Protein AF-A0A829MCT9-F1 (afdb_monomer_lite)

Structure (mmCIF, N/CA/C/O backbone):
data_AF-A0A829MCT9-F1
#
_entry.id   AF-A0A829MCT9-F1
#
loop_
_atom_site.group_PDB
_atom_site.id
_atom_site.type_symbol
_atom_site.label_atom_id
_atom_site.label_alt_id
_atom_site.label_comp_id
_atom_site.label_asym_id
_atom_site.label_entity_id
_atom_site.label_seq_id
_atom_site.pdbx_PDB_ins_code
_atom_site.Cartn_x
_atom_site.Cartn_y
_atom_site.Cartn_z
_atom_site.occupancy
_atom_site.B_iso_or_equiv
_atom_site.auth_seq_id
_atom_site.auth_comp_id
_atom_site.auth_asym_id
_atom_site.auth_atom_id
_atom_site.pdbx_PDB_model_num
ATOM 1 N N . MET A 1 1 ? 13.731 -15.544 4.787 1.00 49.62 1 MET A N 1
ATOM 2 C CA . MET A 1 1 ? 13.715 -14.488 5.818 1.00 49.62 1 MET A CA 1
ATOM 3 C C . MET A 1 1 ? 12.487 -14.720 6.686 1.00 49.62 1 MET A C 1
ATOM 5 O O . MET A 1 1 ? 11.408 -14.415 6.205 1.00 49.62 1 MET A O 1
ATOM 9 N N . PRO A 1 2 ? 12.625 -15.337 7.871 1.00 76.75 2 PRO A N 1
ATOM 10 C CA . PRO A 1 2 ? 11.493 -15.601 8.767 1.00 76.75 2 PRO A CA 1
ATOM 11 C C . PRO A 1 2 ? 11.203 -14.463 9.764 1.00 76.75 2 PRO A C 1
ATOM 13 O O . PRO A 1 2 ? 10.070 -14.332 10.196 1.00 76.75 2 PRO A O 1
ATOM 16 N N . ASP A 1 3 ? 12.193 -13.623 10.080 1.00 82.25 3 ASP A N 1
ATOM 17 C CA . ASP A 1 3 ? 12.133 -12.635 11.174 1.00 82.25 3 ASP A CA 1
ATOM 18 C C . ASP A 1 3 ? 10.972 -11.632 11.019 1.00 82.25 3 ASP A C 1
ATOM 20 O O . ASP A 1 3 ? 10.025 -11.633 11.794 1.00 82.25 3 ASP A O 1
ATOM 24 N N . LYS A 1 4 ? 10.940 -10.906 9.894 1.00 83.19 4 LYS A N 1
ATOM 25 C CA . LYS A 1 4 ? 9.888 -9.914 9.600 1.00 83.19 4 LYS A CA 1
ATOM 26 C C . LYS A 1 4 ? 8.475 -10.496 9.504 1.00 83.19 4 LYS A C 1
ATOM 28 O O . LYS A 1 4 ? 7.504 -9.768 9.665 1.00 83.19 4 LYS A O 1
ATOM 33 N N . ALA A 1 5 ? 8.357 -11.778 9.156 1.00 84.88 5 ALA A N 1
ATOM 34 C CA . ALA A 1 5 ? 7.056 -12.434 9.060 1.00 84.88 5 ALA A CA 1
ATOM 35 C C . ALA A 1 5 ? 6.488 -12.720 10.456 1.00 84.88 5 ALA A C 1
ATOM 37 O O . ALA A 1 5 ? 5.289 -12.577 10.662 1.00 84.88 5 ALA A O 1
ATOM 38 N N . ILE A 1 6 ? 7.351 -13.074 11.412 1.00 88.25 6 ILE A N 1
ATOM 39 C CA . ILE A 1 6 ? 6.959 -13.269 12.810 1.00 88.25 6 ILE A CA 1
ATOM 40 C C . ILE A 1 6 ? 6.521 -11.935 13.413 1.00 88.25 6 ILE A C 1
ATOM 42 O O . ILE A 1 6 ? 5.460 -11.888 14.025 1.00 88.25 6 ILE A O 1
ATOM 46 N N . ASP A 1 7 ? 7.269 -10.856 13.166 1.00 89.56 7 ASP A N 1
ATOM 47 C CA . ASP A 1 7 ? 6.916 -9.521 13.663 1.00 89.56 7 ASP A CA 1
ATOM 48 C C . ASP A 1 7 ? 5.537 -9.059 13.142 1.00 89.56 7 ASP A C 1
ATOM 50 O O . ASP A 1 7 ? 4.732 -8.511 13.893 1.00 89.56 7 ASP A O 1
ATOM 54 N N . LEU A 1 8 ? 5.227 -9.332 11.866 1.00 87.19 8 LEU A N 1
ATOM 55 C CA . LEU A 1 8 ? 3.922 -9.030 11.260 1.00 87.19 8 LEU A CA 1
ATOM 56 C C . LEU A 1 8 ? 2.772 -9.789 11.924 1.00 87.19 8 LEU A C 1
ATOM 58 O O . LEU A 1 8 ? 1.721 -9.211 12.203 1.00 87.19 8 LEU A O 1
ATOM 62 N N . ILE A 1 9 ? 2.970 -11.087 12.157 1.00 87.75 9 ILE A N 1
ATOM 63 C CA . ILE A 1 9 ? 1.970 -11.947 12.796 1.00 87.75 9 ILE A CA 1
ATOM 64 C C . ILE A 1 9 ? 1.768 -11.527 14.255 1.00 87.75 9 ILE A C 1
ATOM 66 O O . ILE A 1 9 ? 0.628 -11.470 14.718 1.00 87.75 9 ILE A O 1
ATOM 70 N N . ASP A 1 10 ? 2.847 -11.201 14.969 1.00 89.94 10 ASP A N 1
ATOM 71 C CA . ASP A 1 10 ? 2.782 -10.754 16.360 1.00 89.94 10 ASP A CA 1
ATOM 72 C C . ASP A 1 10 ? 2.033 -9.422 16.483 1.00 89.94 10 ASP A C 1
ATOM 74 O O . ASP A 1 10 ? 1.120 -9.295 17.300 1.00 89.94 10 ASP A O 1
ATOM 78 N N . GLU A 1 11 ? 2.321 -8.451 15.613 1.00 89.50 11 GLU A N 1
ATOM 79 C CA . GLU A 1 11 ? 1.628 -7.162 15.630 1.00 89.50 11 GLU A CA 1
ATOM 80 C C . GLU A 1 11 ? 0.148 -7.289 15.244 1.00 89.50 11 GLU A C 1
ATOM 82 O O . GLU A 1 11 ? -0.719 -6.711 15.911 1.00 89.50 11 GLU A O 1
ATOM 87 N N . ALA A 1 12 ? -0.173 -8.090 14.222 1.00 89.25 12 ALA A N 1
ATOM 88 C CA . ALA A 1 12 ? -1.558 -8.382 13.855 1.00 89.25 12 ALA A CA 1
ATOM 89 C C . ALA A 1 12 ? -2.313 -9.065 15.011 1.00 89.25 12 ALA A C 1
ATOM 91 O O . ALA A 1 12 ? -3.425 -8.654 15.363 1.00 89.25 12 ALA A O 1
ATOM 92 N N . GLY A 1 13 ? -1.684 -10.045 15.665 1.00 88.44 13 GLY A N 1
ATOM 93 C CA . GLY A 1 13 ? -2.234 -10.745 16.824 1.00 88.44 13 GLY A CA 1
ATOM 94 C C . GLY A 1 13 ? -2.443 -9.829 18.034 1.00 88.44 13 GLY A C 1
ATOM 95 O O . GLY A 1 13 ? -3.520 -9.824 18.639 1.00 88.44 13 GLY A O 1
ATOM 96 N N . ALA A 1 14 ? -1.455 -8.995 18.365 1.00 88.81 14 ALA A N 1
ATOM 97 C CA . ALA A 1 14 ? -1.547 -8.012 19.441 1.00 88.81 14 ALA A CA 1
ATOM 98 C C . ALA A 1 14 ? -2.676 -7.005 19.182 1.00 88.81 14 ALA A C 1
ATOM 100 O O . ALA A 1 14 ? -3.468 -6.702 20.078 1.00 88.81 14 ALA A O 1
ATOM 101 N N . ARG A 1 15 ? -2.810 -6.531 17.940 1.00 86.06 15 ARG A N 1
ATOM 102 C CA . ARG A 1 15 ? -3.859 -5.588 17.546 1.00 86.06 15 ARG A CA 1
ATOM 103 C C . ARG A 1 15 ? -5.254 -6.201 17.630 1.00 86.06 15 ARG A C 1
ATOM 105 O O . ARG A 1 15 ? -6.165 -5.558 18.155 1.00 86.06 15 ARG A O 1
ATOM 112 N N . MET A 1 16 ? -5.419 -7.443 17.178 1.00 83.81 16 MET A N 1
ATOM 113 C CA . MET A 1 16 ? -6.673 -8.189 17.328 1.00 83.81 16 MET A CA 1
ATOM 114 C C . MET A 1 16 ? -7.038 -8.385 18.801 1.00 83.81 16 MET A C 1
ATOM 116 O O . MET A 1 16 ? -8.185 -8.163 19.197 1.00 83.81 16 MET A O 1
ATOM 120 N N . ARG A 1 17 ? -6.050 -8.700 19.643 1.00 83.19 17 ARG A N 1
ATOM 121 C CA . ARG A 1 17 ? -6.239 -8.821 21.091 1.00 83.19 17 ARG A CA 1
ATOM 122 C C . ARG A 1 17 ? -6.671 -7.503 21.737 1.00 83.19 17 ARG A C 1
ATOM 124 O O . ARG A 1 17 ? -7.568 -7.515 22.575 1.00 83.19 17 ARG A O 1
ATOM 131 N N . ILE A 1 18 ? -6.088 -6.372 21.336 1.00 84.94 18 ILE A N 1
ATOM 132 C CA . ILE A 1 18 ? -6.500 -5.044 21.820 1.00 84.94 18 ILE A CA 1
ATOM 133 C C . ILE A 1 18 ? -7.936 -4.733 21.389 1.00 84.94 18 ILE A C 1
ATOM 135 O O . ILE A 1 18 ? -8.733 -4.300 22.222 1.00 84.94 18 ILE A O 1
ATOM 139 N N . ARG A 1 19 ? -8.297 -4.991 20.122 1.00 79.62 19 ARG A N 1
ATOM 140 C CA . ARG A 1 19 ? -9.672 -4.793 19.628 1.00 79.62 19 ARG A CA 1
ATOM 141 C C . ARG A 1 19 ? -10.686 -5.608 20.442 1.00 79.62 19 ARG A C 1
ATOM 143 O O . ARG A 1 19 ? -11.713 -5.058 20.810 1.00 79.62 19 ARG A O 1
ATOM 150 N N . ARG A 1 20 ? -10.363 -6.857 20.801 1.00 75.62 20 ARG A N 1
ATOM 151 C CA . ARG A 1 20 ? -11.208 -7.716 21.655 1.00 75.62 20 ARG A CA 1
ATOM 152 C C . ARG A 1 20 ? -11.253 -7.323 23.128 1.00 75.62 20 ARG A C 1
ATOM 154 O O . ARG A 1 20 ? -12.216 -7.644 23.798 1.00 75.62 20 ARG A O 1
ATOM 161 N N . MET A 1 21 ? -10.225 -6.671 23.669 1.00 73.62 21 MET A N 1
ATOM 162 C CA . MET A 1 21 ? -10.263 -6.165 25.052 1.00 73.62 21 MET A CA 1
ATOM 163 C C . MET A 1 21 ? -10.929 -4.792 25.163 1.00 73.62 21 MET A C 1
ATOM 165 O O . MET A 1 21 ? -11.259 -4.351 26.264 1.00 73.62 21 MET A O 1
ATOM 169 N N . THR A 1 22 ? -11.097 -4.099 24.039 1.00 77.88 22 THR A N 1
ATOM 170 C CA . THR A 1 22 ? -11.733 -2.787 24.004 1.00 77.88 22 THR A CA 1
ATOM 171 C C . THR A 1 22 ? -13.245 -2.969 24.068 1.00 77.88 22 THR A C 1
ATOM 173 O O . THR A 1 22 ? -13.821 -3.686 23.255 1.00 77.88 22 THR A O 1
ATOM 176 N N . ALA A 1 23 ? -13.886 -2.321 25.043 1.00 73.81 23 ALA A N 1
ATOM 177 C CA . ALA A 1 23 ? -15.328 -2.415 25.231 1.00 73.81 23 ALA A CA 1
ATOM 178 C C . ALA A 1 23 ? -16.080 -1.989 23.949 1.00 73.81 23 ALA A C 1
ATOM 180 O O . ALA A 1 23 ? -15.747 -0.942 23.379 1.00 73.81 23 ALA A O 1
ATOM 181 N N . PRO A 1 24 ? -17.099 -2.752 23.506 1.00 77.75 24 PRO A N 1
ATOM 182 C CA . PRO A 1 24 ? -17.937 -2.376 22.376 1.00 77.75 24 PRO A CA 1
ATOM 183 C C . PRO A 1 24 ? -18.558 -0.982 22.558 1.00 77.75 24 PRO A C 1
ATOM 185 O O . PRO A 1 24 ? -18.836 -0.585 23.696 1.00 77.75 24 PRO A O 1
ATOM 188 N N . PRO A 1 25 ? -18.852 -0.258 21.461 1.00 77.69 25 PRO A N 1
ATOM 189 C CA . PRO A 1 25 ? -19.505 1.052 21.529 1.00 77.69 25 PRO A CA 1
ATOM 190 C C . PRO A 1 25 ? -20.830 1.008 22.307 1.00 77.69 25 PRO A C 1
ATOM 192 O O . PRO A 1 25 ? -21.126 1.940 23.042 1.00 77.69 25 PRO A O 1
ATOM 195 N N . ASP A 1 26 ? -21.545 -0.120 22.246 1.00 82.56 26 ASP A N 1
ATOM 196 C CA . ASP A 1 26 ? -22.767 -0.405 23.010 1.00 82.56 26 ASP A CA 1
ATOM 197 C C . ASP A 1 26 ? -22.556 -0.247 24.535 1.00 82.56 26 ASP A C 1
ATOM 199 O O . ASP A 1 26 ? -23.289 0.477 25.204 1.00 82.56 26 ASP A O 1
ATOM 203 N N . LEU A 1 27 ? -21.482 -0.822 25.102 1.00 83.88 27 LEU A N 1
ATOM 204 C CA . LEU A 1 27 ? -21.154 -0.652 26.530 1.00 83.88 27 LEU A CA 1
ATOM 205 C C . LEU A 1 27 ? -20.765 0.790 26.870 1.00 83.88 27 LEU A C 1
ATOM 207 O O . LEU A 1 27 ? -21.073 1.272 27.961 1.00 83.88 27 LEU A O 1
ATOM 211 N N . ARG A 1 28 ? -20.114 1.482 25.930 1.00 86.00 28 ARG A N 1
ATOM 212 C CA . ARG A 1 28 ? -19.725 2.885 26.087 1.00 86.00 28 ARG A CA 1
ATOM 213 C C . ARG A 1 28 ? -20.941 3.810 26.160 1.00 86.00 28 ARG A C 1
ATOM 215 O O . ARG A 1 28 ? -20.947 4.722 26.978 1.00 86.00 28 ARG A O 1
ATOM 222 N N . GLU A 1 29 ? -21.985 3.544 25.375 1.00 89.56 29 GLU A N 1
ATOM 223 C CA . GLU A 1 29 ? -23.251 4.280 25.465 1.00 89.56 29 GLU A CA 1
ATOM 224 C C . GLU A 1 29 ? -23.935 4.095 26.823 1.00 89.56 29 GLU A C 1
ATOM 226 O O . GLU A 1 29 ? -24.514 5.041 27.354 1.00 89.56 29 GLU A O 1
ATOM 231 N N . PHE A 1 30 ? -23.885 2.889 27.403 1.00 90.69 30 PHE A N 1
ATOM 232 C CA . PHE A 1 30 ? -24.403 2.671 28.756 1.00 90.69 30 PHE A CA 1
ATOM 233 C C . PHE A 1 30 ? -23.615 3.472 29.795 1.00 90.69 30 PHE A C 1
ATOM 235 O O . PHE A 1 30 ? -24.228 4.064 30.680 1.00 90.69 30 PHE A O 1
ATOM 242 N N . ASP A 1 31 ? -22.285 3.536 29.680 1.00 89.12 31 ASP A N 1
ATOM 243 C CA . ASP A 1 31 ? -21.446 4.357 30.562 1.00 89.12 31 ASP A CA 1
ATOM 244 C C . ASP A 1 31 ? -21.782 5.854 30.454 1.00 89.12 31 ASP A C 1
ATOM 246 O O . ASP A 1 31 ? -21.902 6.531 31.479 1.00 89.12 31 ASP A O 1
ATOM 250 N N . GLU A 1 32 ? -22.008 6.360 29.238 1.00 93.00 32 GLU A N 1
ATOM 251 C CA . GLU A 1 32 ? -22.445 7.741 28.991 1.00 93.00 32 GLU A CA 1
ATOM 252 C C . GLU A 1 32 ? -23.840 8.005 29.596 1.00 93.00 32 GLU A C 1
ATOM 254 O O . GLU A 1 32 ? -24.000 8.929 30.395 1.00 93.00 32 GLU A O 1
ATOM 259 N N . LYS A 1 33 ? -24.824 7.128 29.343 1.00 93.06 33 LYS A N 1
ATOM 260 C CA . LYS A 1 33 ? -26.185 7.230 29.910 1.00 93.06 33 LYS A CA 1
ATOM 261 C C . LYS A 1 33 ? -26.192 7.171 31.442 1.00 93.06 33 LYS A C 1
ATOM 263 O O . LYS A 1 33 ? -26.948 7.897 32.084 1.00 93.06 33 LYS A O 1
ATOM 268 N N . ILE A 1 34 ? -25.353 6.327 32.050 1.00 94.12 34 ILE A N 1
ATOM 269 C CA . ILE A 1 34 ? -25.200 6.249 33.512 1.00 94.12 34 ILE A CA 1
ATOM 270 C C . ILE A 1 34 ? -24.581 7.541 34.053 1.00 94.12 34 ILE A C 1
ATOM 272 O O . ILE A 1 34 ? -25.018 8.037 35.094 1.00 94.12 34 ILE A O 1
ATOM 276 N N . ALA A 1 35 ? -23.572 8.093 33.373 1.00 94.94 35 ALA A N 1
ATOM 277 C CA . ALA A 1 35 ? -22.950 9.350 33.773 1.00 94.94 35 ALA A CA 1
ATOM 278 C C . ALA A 1 35 ? -23.947 10.517 33.722 1.00 94.94 35 ALA A C 1
ATOM 280 O O . ALA A 1 35 ? -23.993 11.315 34.662 1.00 94.94 35 ALA A O 1
ATOM 281 N N . ASP A 1 36 ? -24.780 10.584 32.685 1.00 95.12 36 ASP A N 1
ATOM 282 C CA . ASP A 1 36 ? -25.804 11.620 32.550 1.00 95.12 36 ASP A CA 1
ATOM 283 C C . ASP A 1 36 ? -26.915 11.459 33.592 1.00 95.12 36 ASP A C 1
ATOM 285 O O . ASP A 1 36 ? -27.211 12.410 34.316 1.00 95.12 36 ASP A O 1
ATOM 289 N N . ALA A 1 37 ? -27.430 10.241 33.797 1.00 93.38 37 ALA A N 1
ATOM 290 C CA . ALA A 1 37 ? -28.412 9.965 34.849 1.00 93.38 37 ALA A CA 1
ATOM 291 C C . ALA A 1 37 ? -27.885 10.325 36.251 1.00 93.38 37 ALA A C 1
ATOM 293 O O . ALA A 1 37 ? -28.633 10.829 37.091 1.00 93.38 37 ALA A O 1
ATOM 294 N N . ARG A 1 38 ? -26.586 10.112 36.513 1.00 94.62 38 ARG A N 1
ATOM 295 C CA . ARG A 1 38 ? -25.936 10.533 37.766 1.00 94.62 38 ARG A CA 1
ATOM 296 C C . ARG A 1 38 ? -25.895 12.047 37.916 1.00 94.62 38 ARG A C 1
ATOM 298 O O . ARG A 1 38 ? -26.261 12.535 38.981 1.00 94.62 38 ARG A O 1
ATOM 305 N N . ARG A 1 39 ? -25.484 12.776 36.873 1.00 95.62 39 ARG A N 1
ATOM 306 C CA . ARG A 1 39 ? -25.449 14.248 36.887 1.00 95.62 39 ARG A CA 1
ATOM 307 C C . ARG A 1 39 ? -26.839 14.840 37.092 1.00 95.62 39 ARG A C 1
ATOM 309 O O . ARG A 1 39 ? -27.005 15.731 37.920 1.00 95.62 39 ARG A O 1
ATOM 316 N N . GLU A 1 40 ? -27.837 14.332 36.375 1.00 93.44 40 GLU A N 1
ATOM 317 C CA . GLU A 1 40 ? -29.218 14.801 36.506 1.00 93.44 40 GLU A CA 1
ATOM 318 C C . GLU A 1 40 ? -29.790 14.510 37.894 1.00 93.44 40 GLU A C 1
ATOM 320 O O . GLU A 1 40 ? -30.506 15.341 38.454 1.00 93.44 40 GLU A O 1
ATOM 325 N N . LYS A 1 41 ? -29.457 13.348 38.471 1.00 94.06 41 LYS A N 1
ATOM 326 C CA . LYS A 1 41 ? -29.869 12.980 39.828 1.00 94.06 41 LYS A CA 1
ATOM 327 C C . LYS A 1 41 ? -29.267 13.929 40.863 1.00 94.06 41 LYS A C 1
ATOM 329 O O . LYS A 1 41 ? -29.998 14.383 41.734 1.00 94.06 41 LYS A O 1
ATOM 334 N N . GLU A 1 42 ? -27.972 14.233 40.761 1.00 94.12 42 GLU A N 1
ATOM 335 C CA . GLU A 1 42 ? -27.289 15.197 41.639 1.00 94.12 42 GLU A CA 1
ATOM 336 C C . GLU A 1 42 ? -27.965 16.575 41.551 1.00 94.12 42 GLU A C 1
ATOM 338 O O . GLU A 1 42 ? -28.389 17.129 42.561 1.00 94.12 42 GLU A O 1
ATOM 343 N N . SER A 1 43 ? -28.206 17.063 40.328 1.00 94.62 43 SER A N 1
ATOM 344 C CA . SER A 1 43 ? -28.879 18.346 40.099 1.00 94.62 43 SER A CA 1
ATOM 345 C C . SER A 1 43 ? -30.315 18.381 40.640 1.00 94.62 43 SER A C 1
ATOM 347 O O . SER A 1 43 ? -30.757 19.426 41.116 1.00 94.62 43 SER A O 1
ATOM 349 N N . ALA A 1 44 ? -31.052 17.267 40.582 1.00 93.50 44 ALA A N 1
ATOM 350 C CA . ALA A 1 44 ? -32.395 17.167 41.153 1.00 93.50 44 ALA A CA 1
ATOM 351 C C . ALA A 1 44 ? -32.377 17.165 42.692 1.00 93.50 44 ALA A C 1
ATOM 353 O O . ALA A 1 44 ? -33.265 17.750 43.311 1.00 93.50 44 ALA A O 1
ATOM 354 N N . ILE A 1 45 ? -31.358 16.553 43.310 1.00 92.62 45 ILE A N 1
ATOM 355 C CA . ILE A 1 45 ? -31.152 16.586 44.766 1.00 92.62 45 ILE A CA 1
ATOM 356 C C . ILE A 1 45 ? -30.843 18.015 45.224 1.00 92.62 45 ILE A C 1
ATOM 358 O O . ILE A 1 45 ? -31.460 18.486 46.180 1.00 92.62 45 ILE A O 1
ATOM 362 N N . ASP A 1 46 ? -29.958 18.717 44.513 1.00 94.38 46 ASP A N 1
ATOM 363 C CA . ASP A 1 46 ? -29.608 20.113 44.807 1.00 94.38 46 ASP A CA 1
ATOM 364 C C . ASP A 1 46 ? -30.819 21.050 44.675 1.00 94.38 46 ASP A C 1
ATOM 366 O O . ASP A 1 46 ? -30.996 21.969 45.474 1.00 94.38 46 ASP A O 1
ATOM 370 N N . ALA A 1 47 ? -31.696 20.783 43.702 1.00 94.19 47 ALA A N 1
ATOM 371 C CA . ALA A 1 47 ? -32.956 21.501 43.508 1.00 94.19 47 ALA A CA 1
ATOM 372 C C . ALA A 1 47 ? -34.080 21.078 44.481 1.00 94.19 47 ALA A C 1
ATOM 374 O O . ALA A 1 47 ? -35.188 21.603 44.385 1.00 94.19 47 ALA A O 1
ATOM 375 N N . GLN A 1 48 ? -33.816 20.140 45.400 1.00 94.00 48 GLN A N 1
ATOM 376 C CA . GLN A 1 48 ? -34.787 19.548 46.334 1.00 94.00 48 GLN A CA 1
ATOM 377 C C . GLN A 1 48 ? -35.999 18.867 45.665 1.00 94.00 48 GLN A C 1
ATOM 379 O O . GLN A 1 48 ? -37.026 18.635 46.306 1.00 94.00 48 GLN A O 1
ATOM 384 N N . ASP A 1 49 ? -35.880 18.487 44.392 1.00 92.25 49 ASP A N 1
ATOM 385 C CA . ASP A 1 49 ? -36.885 17.703 43.673 1.00 92.25 49 ASP A CA 1
ATOM 386 C C . ASP A 1 49 ? -36.654 16.205 43.931 1.00 92.25 49 ASP A C 1
ATOM 388 O O . ASP A 1 49 ? -36.035 15.470 43.151 1.00 92.25 49 ASP A O 1
ATOM 392 N N . PHE A 1 50 ? -37.134 15.750 45.089 1.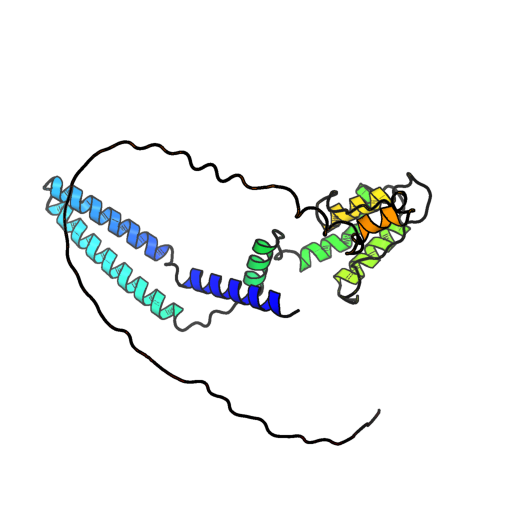00 91.12 50 PHE A N 1
ATOM 393 C CA . PHE A 1 50 ? -36.947 14.373 45.549 1.00 91.12 50 PHE A CA 1
ATOM 394 C C . PHE A 1 50 ? -37.688 13.341 44.692 1.00 91.12 50 PHE A C 1
ATOM 396 O O . PHE A 1 50 ? -37.251 12.190 44.609 1.00 91.12 50 PHE A O 1
ATOM 403 N N . GLU A 1 51 ? -38.785 13.729 44.035 1.00 92.00 51 GLU A N 1
ATOM 404 C CA . GLU A 1 51 ? -39.552 12.820 43.183 1.00 92.00 51 GLU A CA 1
ATOM 405 C C . GLU A 1 51 ? -38.792 12.529 41.883 1.00 92.00 51 GLU A C 1
ATOM 407 O O . GLU A 1 51 ? -38.622 11.366 41.501 1.00 92.00 51 GLU A O 1
ATOM 412 N N . LYS A 1 52 ? -38.245 13.569 41.240 1.00 89.81 52 LYS A N 1
ATOM 413 C CA . LYS A 1 52 ? -37.385 13.409 40.062 1.00 89.81 52 LYS A CA 1
ATOM 414 C C . LYS A 1 52 ? -36.094 12.663 40.401 1.00 89.81 52 LYS A C 1
ATOM 416 O O . LYS A 1 52 ? -35.700 11.760 39.658 1.00 89.81 52 LYS A O 1
ATOM 421 N N . ALA A 1 53 ? -35.473 12.965 41.542 1.00 90.25 53 ALA A N 1
ATOM 422 C CA . ALA A 1 53 ? -34.280 12.259 42.007 1.00 90.25 53 ALA A CA 1
ATOM 423 C C . ALA A 1 53 ? -34.534 10.754 42.234 1.00 90.25 53 ALA A C 1
ATOM 425 O O . ALA A 1 53 ? -33.680 9.927 41.901 1.00 90.25 53 ALA A O 1
ATOM 426 N N . ALA A 1 54 ? -35.711 10.373 42.746 1.00 92.69 54 ALA A N 1
ATOM 427 C CA . ALA A 1 54 ? -36.091 8.970 42.912 1.00 92.69 54 ALA A CA 1
ATOM 428 C C . ALA A 1 54 ? -36.217 8.242 41.560 1.00 92.69 54 ALA A C 1
ATOM 430 O O . ALA A 1 54 ? -35.627 7.175 41.386 1.00 92.69 54 ALA A O 1
ATOM 431 N N . ARG A 1 55 ? -36.889 8.853 40.571 1.00 92.50 55 ARG A N 1
ATOM 432 C CA . ARG A 1 55 ? -37.025 8.282 39.215 1.00 92.50 55 ARG A CA 1
ATOM 433 C C . ARG A 1 55 ? -35.670 8.101 38.522 1.00 92.50 55 ARG A C 1
ATOM 435 O O . ARG A 1 55 ? -35.423 7.063 37.904 1.00 92.50 55 ARG A O 1
ATOM 442 N N . LEU A 1 56 ? -34.772 9.081 38.650 1.00 93.00 56 LEU A N 1
ATOM 443 C CA . LEU A 1 56 ? -33.420 9.017 38.083 1.00 93.00 56 LEU A CA 1
ATOM 444 C C . LEU A 1 56 ? -32.542 7.972 38.783 1.00 93.00 56 LEU A C 1
ATOM 446 O O . LEU A 1 56 ? -31.766 7.288 38.122 1.00 93.00 56 LEU A O 1
ATOM 450 N N . ARG A 1 57 ? -32.702 7.776 40.098 1.00 92.62 57 ARG A N 1
ATOM 451 C CA . ARG A 1 57 ? -32.030 6.701 40.847 1.00 92.62 57 ARG A CA 1
ATOM 452 C C . ARG A 1 57 ? -32.459 5.313 40.370 1.00 92.62 57 ARG A C 1
ATOM 454 O O . ARG A 1 57 ? -31.614 4.426 40.245 1.00 92.62 57 ARG A O 1
ATOM 461 N N . ASP A 1 58 ? -33.751 5.109 40.137 1.00 93.12 58 ASP A N 1
ATOM 462 C CA . ASP A 1 58 ? -34.256 3.826 39.640 1.00 93.12 58 ASP A CA 1
ATOM 463 C C . ASP A 1 58 ? -33.809 3.578 38.193 1.00 93.12 58 ASP A C 1
ATOM 465 O O . ASP A 1 58 ? -33.385 2.469 37.864 1.00 93.12 58 ASP A O 1
ATOM 469 N N . SER A 1 59 ? -33.780 4.630 37.370 1.00 91.00 59 SER A N 1
ATOM 470 C CA . SER A 1 59 ? -33.245 4.584 36.003 1.00 91.00 59 SER A CA 1
ATOM 471 C C . SER A 1 59 ? -31.745 4.260 35.982 1.00 91.00 59 SER A C 1
ATOM 473 O O . SER A 1 59 ? -31.314 3.388 35.232 1.00 91.00 59 SER A O 1
ATOM 475 N N . GLU A 1 60 ? -30.944 4.878 36.858 1.00 93.00 60 GLU A N 1
ATOM 476 C CA . GLU A 1 60 ? -29.519 4.560 37.028 1.00 93.00 60 GLU A CA 1
ATOM 477 C C . GLU A 1 60 ? -29.323 3.081 37.392 1.00 93.00 60 GLU A C 1
ATOM 479 O O . GLU A 1 60 ? -28.496 2.399 36.788 1.00 93.00 60 GLU A O 1
ATOM 484 N N . LYS A 1 61 ? -30.101 2.555 38.348 1.00 94.62 61 LYS A N 1
ATOM 485 C CA . LYS A 1 61 ? -30.026 1.136 38.731 1.00 94.62 61 LYS A CA 1
ATOM 486 C C . LYS A 1 61 ? -30.350 0.204 37.565 1.00 94.62 61 LYS A C 1
ATOM 488 O O . LYS A 1 61 ? -29.664 -0.803 37.401 1.00 94.62 61 LYS A O 1
ATOM 493 N N . GLN A 1 62 ? -31.374 0.526 36.775 1.00 93.81 62 GLN A N 1
ATOM 494 C CA . GLN A 1 62 ? -31.737 -0.259 35.594 1.00 93.81 62 GLN A CA 1
ATOM 495 C C . GLN A 1 62 ? -30.620 -0.240 34.546 1.00 93.81 62 GLN A C 1
ATOM 497 O O . GLN A 1 62 ? -30.239 -1.301 34.056 1.00 93.81 62 GLN A O 1
ATOM 502 N N . LEU A 1 63 ? -30.041 0.930 34.258 1.00 92.56 63 LEU A N 1
ATOM 503 C CA . LEU A 1 63 ? -28.930 1.070 33.312 1.00 92.56 63 LEU A CA 1
ATOM 504 C C . LEU A 1 63 ? -27.679 0.307 33.773 1.00 92.56 63 LEU A C 1
ATOM 506 O O . LEU A 1 63 ? -27.036 -0.366 32.970 1.00 92.56 63 LEU A O 1
ATOM 510 N N . VAL A 1 64 ? -27.357 0.346 35.071 1.00 93.50 64 VAL A N 1
ATOM 511 C CA . VAL A 1 64 ? -26.237 -0.417 35.648 1.00 93.50 64 VAL A CA 1
ATOM 512 C C . VAL A 1 64 ? -26.473 -1.926 35.540 1.00 93.50 64 VAL A C 1
ATOM 514 O O . VAL A 1 64 ? -25.544 -2.661 35.202 1.00 93.50 64 VAL A O 1
ATOM 517 N N . ALA A 1 65 ? -27.699 -2.397 35.790 1.00 93.50 65 ALA A N 1
ATOM 518 C CA . ALA A 1 65 ? -28.048 -3.809 35.642 1.00 93.50 65 ALA A CA 1
ATOM 519 C C . ALA A 1 65 ? -27.933 -4.269 34.177 1.00 93.50 65 ALA A C 1
ATOM 521 O O . ALA A 1 65 ? -27.254 -5.256 33.899 1.00 93.50 65 ALA A O 1
ATOM 522 N N . GLN A 1 66 ? -28.497 -3.501 33.237 1.00 90.94 66 GLN A N 1
ATOM 523 C CA . GLN A 1 66 ? -28.413 -3.785 31.799 1.00 90.94 66 GLN A CA 1
ATOM 524 C C . GLN A 1 66 ? -26.962 -3.816 31.305 1.00 90.94 66 GLN A C 1
ATOM 526 O O . GLN A 1 66 ? -26.570 -4.741 30.592 1.00 90.94 66 GLN A O 1
ATOM 531 N N . ARG A 1 67 ? -26.135 -2.857 31.739 1.00 91.75 67 ARG A N 1
ATOM 532 C CA . ARG A 1 67 ? -24.699 -2.834 31.437 1.00 91.75 67 ARG A CA 1
ATOM 533 C C . ARG A 1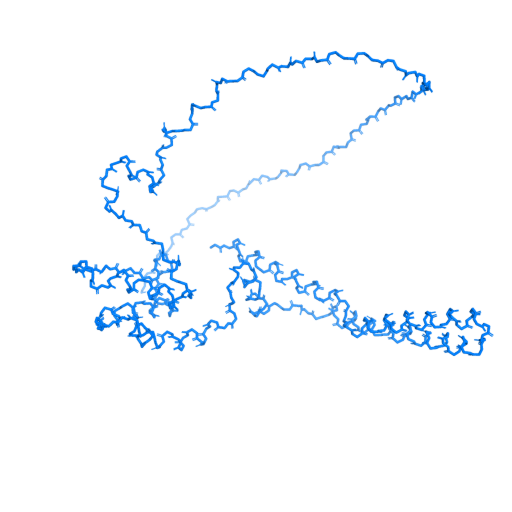 67 ? -23.990 -4.081 31.962 1.00 91.75 67 ARG A C 1
ATOM 535 O O . ARG A 1 67 ? -23.179 -4.659 31.247 1.00 91.75 67 ARG A O 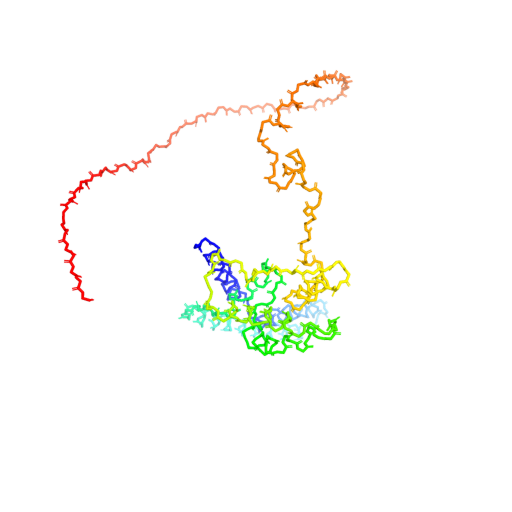1
ATOM 542 N N . ALA A 1 68 ? -24.278 -4.500 33.195 1.00 90.38 68 ALA A N 1
ATOM 543 C CA . ALA A 1 68 ? -23.649 -5.670 33.803 1.00 90.38 68 ALA A CA 1
ATOM 544 C C . ALA A 1 68 ? -24.020 -6.975 33.077 1.00 90.38 68 ALA A C 1
ATOM 546 O O . ALA A 1 68 ? -23.158 -7.832 32.874 1.00 90.38 68 ALA A O 1
ATOM 547 N N . ASP A 1 69 ? -25.275 -7.119 32.649 1.00 89.50 69 ASP A N 1
ATOM 548 C CA . ASP A 1 69 ? -25.721 -8.272 31.862 1.00 89.50 69 ASP A CA 1
ATOM 549 C C . ASP A 1 69 ? -25.073 -8.284 30.474 1.00 89.50 69 ASP A C 1
ATOM 551 O O . ASP A 1 69 ? -24.598 -9.325 30.012 1.00 89.50 69 ASP A O 1
ATOM 555 N N . ARG A 1 70 ? -24.960 -7.115 29.837 1.00 85.19 70 ARG A N 1
ATOM 556 C CA . ARG A 1 70 ? -24.300 -6.964 28.537 1.00 85.19 70 ARG A CA 1
ATOM 557 C C . ARG A 1 70 ? -22.794 -7.222 28.609 1.00 85.19 70 ARG A C 1
ATOM 559 O O . ARG A 1 70 ? -22.245 -7.894 27.740 1.00 85.19 70 ARG A O 1
ATOM 566 N N . GLU A 1 71 ? -22.132 -6.761 29.668 1.00 85.75 71 GLU A N 1
ATOM 567 C CA . GLU A 1 71 ? -20.710 -7.024 29.922 1.00 85.75 71 GLU A CA 1
ATOM 568 C C . GLU A 1 71 ? -20.450 -8.520 30.147 1.00 85.75 71 GLU A C 1
ATOM 570 O O . GLU A 1 71 ? -19.459 -9.056 29.649 1.00 85.75 71 GLU A O 1
ATOM 575 N N . LYS A 1 72 ? -21.352 -9.215 30.855 1.00 85.19 72 LYS A N 1
ATOM 576 C CA . LYS A 1 72 ? -21.281 -10.674 31.008 1.00 85.19 72 LYS A CA 1
ATOM 577 C C . LYS A 1 72 ? -21.419 -11.386 29.669 1.00 85.19 72 LYS A C 1
ATOM 579 O O . LYS A 1 72 ? -20.589 -12.242 29.391 1.00 85.19 72 LYS A O 1
ATOM 584 N N . GLN A 1 73 ? -22.409 -11.012 28.851 1.00 83.44 73 GLN A N 1
ATOM 585 C CA . GLN A 1 73 ? -22.607 -11.582 27.511 1.00 83.44 73 GLN A CA 1
ATOM 586 C C . GLN A 1 73 ? -21.370 -11.399 26.628 1.00 83.44 73 GLN A C 1
ATOM 588 O O . GLN A 1 73 ? -20.953 -12.336 25.951 1.00 83.44 73 GLN A O 1
ATOM 593 N N . TRP A 1 74 ? -20.761 -10.212 26.670 1.00 77.75 74 TRP A N 1
ATOM 594 C CA . TRP A 1 74 ? -19.539 -9.917 25.930 1.00 77.75 74 TRP A CA 1
ATOM 595 C C . TRP A 1 74 ? -18.365 -10.778 26.403 1.00 77.75 74 TRP A C 1
ATOM 597 O O . TRP A 1 74 ? -17.770 -11.489 25.597 1.00 77.75 74 TRP A O 1
ATOM 607 N N . ARG A 1 75 ? -18.090 -10.820 27.716 1.00 76.50 75 ARG A N 1
ATOM 608 C CA . ARG A 1 75 ? -17.020 -11.674 28.257 1.00 76.50 75 ARG A CA 1
ATOM 609 C C . ARG A 1 75 ? -17.239 -13.156 27.956 1.00 76.50 75 ARG A C 1
ATOM 611 O O . ARG A 1 75 ? -16.274 -13.842 27.645 1.00 76.50 75 ARG A O 1
ATOM 618 N N . SER A 1 76 ? -18.473 -13.655 28.060 1.00 74.88 76 SER A N 1
ATOM 619 C CA . SER A 1 76 ? -18.777 -15.066 27.790 1.00 74.88 76 SER A CA 1
ATOM 620 C C . SER A 1 76 ? -18.709 -15.417 26.305 1.00 74.88 76 SER A C 1
ATOM 622 O O . SER A 1 76 ? -18.350 -16.540 25.978 1.00 74.88 76 SER A O 1
ATOM 624 N N . GLY A 1 77 ? -19.045 -14.477 25.416 1.00 65.00 77 GLY A N 1
ATOM 625 C CA . GLY A 1 77 ? -18.977 -14.682 23.970 1.00 65.00 77 GLY A CA 1
ATOM 626 C C . GLY A 1 77 ? -17.552 -14.621 23.411 1.00 65.00 77 GLY A C 1
ATOM 627 O O . GLY A 1 77 ? -17.251 -15.342 22.469 1.00 65.00 77 GLY A O 1
ATOM 628 N N . ASP A 1 78 ? -16.668 -13.808 24.002 1.00 59.25 78 ASP A N 1
ATOM 629 C CA . ASP A 1 78 ? -15.301 -13.595 23.490 1.00 59.25 78 ASP A CA 1
ATOM 630 C C . ASP A 1 78 ? -14.252 -14.595 24.015 1.00 59.25 78 ASP A C 1
ATOM 632 O O . ASP A 1 78 ? -13.179 -14.721 23.420 1.00 59.25 78 ASP A O 1
ATOM 636 N N . LE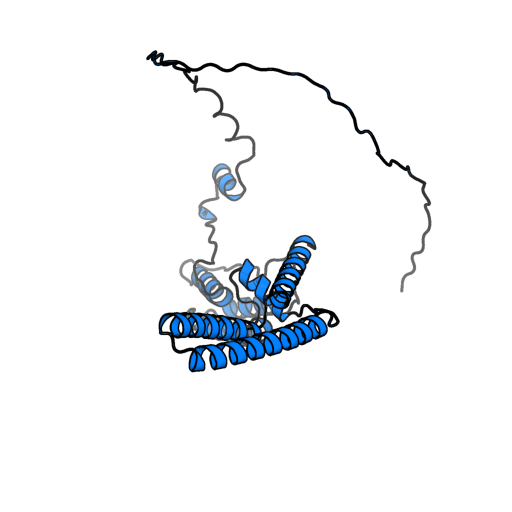U A 1 79 ? -14.522 -15.302 25.121 1.00 55.56 79 LEU A N 1
ATOM 637 C CA . LEU A 1 79 ? -13.550 -16.218 25.742 1.00 55.56 79 LEU A CA 1
ATOM 638 C C . LEU A 1 79 ? -13.400 -17.565 25.013 1.00 55.56 79 LEU A C 1
ATOM 640 O O . LEU A 1 79 ? -12.345 -18.180 25.144 1.00 55.56 79 LEU A O 1
ATOM 644 N N . ASP A 1 80 ? -14.407 -18.000 24.247 1.00 53.88 80 ASP A N 1
ATOM 645 C CA . ASP A 1 80 ? -14.440 -19.339 23.623 1.00 53.88 80 ASP A CA 1
ATOM 646 C C . ASP A 1 80 ? -14.200 -19.334 22.101 1.00 53.88 80 ASP A C 1
ATOM 648 O O . ASP A 1 80 ? -14.059 -20.388 21.481 1.00 53.88 80 ASP A O 1
ATOM 652 N N . VAL A 1 81 ? -14.122 -18.158 21.468 1.00 62.41 81 VAL A N 1
ATOM 653 C CA . VAL A 1 81 ? -13.901 -18.052 20.018 1.00 62.41 81 VAL A CA 1
ATOM 654 C C . VAL A 1 81 ? -12.417 -17.829 19.756 1.00 62.41 81 VAL A C 1
ATOM 656 O O . VAL A 1 81 ? -11.879 -16.766 20.073 1.00 62.41 81 VAL A O 1
ATOM 659 N N . VAL A 1 82 ? -11.739 -18.803 19.146 1.00 66.50 82 VAL A N 1
ATOM 660 C CA . VAL A 1 82 ? -10.357 -18.635 18.669 1.00 66.50 82 VAL A CA 1
ATOM 661 C C . VAL A 1 82 ? -10.296 -17.404 17.755 1.00 66.50 82 VAL A C 1
ATOM 663 O O . VAL A 1 82 ? -11.115 -17.240 16.856 1.00 66.50 82 VAL A O 1
ATOM 666 N N . ALA A 1 83 ? -9.383 -16.474 18.043 1.00 70.25 83 ALA A N 1
ATOM 667 C CA . ALA A 1 83 ? -9.129 -15.338 17.164 1.00 70.25 83 ALA A CA 1
ATOM 668 C C . ALA A 1 83 ? -8.275 -15.807 15.996 1.00 70.25 83 ALA A C 1
ATOM 670 O O . ALA A 1 83 ? -7.086 -16.062 16.176 1.00 70.25 83 ALA A O 1
ATOM 671 N N . GLU A 1 84 ? -8.882 -15.922 14.824 1.00 80.44 84 GLU A N 1
ATOM 672 C CA . GLU A 1 84 ? -8.142 -16.129 13.587 1.00 80.44 84 GLU A CA 1
ATOM 673 C C . GLU A 1 84 ? -7.674 -14.769 13.049 1.00 80.44 84 GLU A C 1
ATOM 675 O O . GLU A 1 84 ? -8.339 -13.742 13.221 1.00 80.44 84 GLU A O 1
ATOM 680 N N . VAL A 1 85 ? -6.454 -14.751 12.516 1.00 83.81 85 VAL A N 1
ATOM 681 C CA . VAL A 1 85 ? -5.863 -13.590 11.848 1.00 83.81 85 VAL A CA 1
ATOM 682 C C . VAL A 1 85 ? -5.932 -13.894 10.360 1.00 83.81 85 VAL A C 1
ATOM 684 O O . VAL A 1 85 ? -5.206 -14.774 9.898 1.00 83.81 85 VAL A O 1
ATOM 687 N N . ASP A 1 86 ? -6.803 -13.191 9.643 1.00 84.06 86 ASP A N 1
ATOM 688 C CA . ASP A 1 86 ? -6.964 -13.351 8.200 1.00 84.06 86 ASP A CA 1
ATOM 689 C C . ASP A 1 86 ? -5.928 -12.509 7.431 1.00 84.06 86 ASP A C 1
ATOM 691 O O . ASP A 1 86 ? -5.179 -11.684 7.982 1.00 84.06 86 ASP A O 1
ATOM 695 N N . ASP A 1 87 ? -5.881 -12.725 6.117 1.00 82.88 87 ASP A N 1
ATOM 696 C CA . ASP A 1 87 ? -4.978 -12.016 5.211 1.00 82.88 87 ASP A CA 1
ATOM 697 C C . ASP A 1 87 ? -5.245 -10.501 5.222 1.00 82.88 87 ASP A C 1
ATOM 699 O O . ASP A 1 87 ? -4.323 -9.688 5.080 1.00 82.88 87 ASP A O 1
ATOM 703 N N . GLU A 1 88 ? -6.498 -10.107 5.456 1.00 81.19 88 GLU A N 1
ATOM 704 C CA . GLU A 1 88 ? -6.925 -8.718 5.554 1.00 81.19 88 GLU A CA 1
ATOM 705 C C . GLU A 1 88 ? -6.207 -7.943 6.672 1.00 81.19 88 GLU A C 1
ATOM 707 O O . GLU A 1 88 ? -5.729 -6.819 6.470 1.00 81.19 88 GLU A O 1
ATOM 712 N N . GLN A 1 89 ? -6.107 -8.531 7.864 1.00 84.00 89 GLN A N 1
ATOM 713 C CA . GLN A 1 89 ? -5.497 -7.900 9.034 1.00 84.00 89 GLN A CA 1
ATOM 714 C C . GLN A 1 89 ? -3.978 -7.809 8.855 1.00 84.00 89 GLN A C 1
ATOM 716 O O . GLN A 1 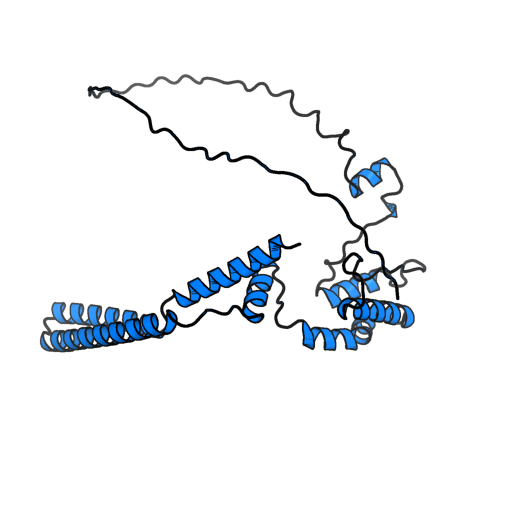89 ? -3.373 -6.802 9.232 1.00 84.00 89 GLN A O 1
ATOM 721 N N . ILE A 1 90 ? -3.365 -8.818 8.229 1.00 85.62 90 ILE A N 1
ATOM 722 C CA . ILE A 1 90 ? -1.937 -8.803 7.886 1.00 85.62 90 ILE A CA 1
ATOM 723 C C . ILE A 1 90 ? -1.648 -7.682 6.878 1.00 85.62 90 ILE A C 1
ATOM 725 O O . ILE A 1 90 ? -0.696 -6.919 7.060 1.00 85.62 90 ILE A O 1
ATOM 729 N N . ALA A 1 91 ? -2.491 -7.530 5.852 1.00 83.31 91 ALA A N 1
ATOM 730 C CA . ALA A 1 91 ? -2.376 -6.464 4.861 1.00 83.31 91 ALA A CA 1
ATOM 731 C C . ALA A 1 91 ? -2.529 -5.060 5.480 1.00 83.31 91 ALA A C 1
ATOM 733 O O . ALA A 1 91 ? -1.817 -4.136 5.075 1.00 83.31 91 ALA A O 1
ATOM 734 N N . GLU A 1 92 ? -3.407 -4.890 6.477 1.00 82.75 92 GLU A N 1
ATOM 735 C CA . GLU A 1 92 ? -3.562 -3.632 7.226 1.00 82.75 92 GLU A CA 1
ATOM 736 C C . GLU A 1 92 ? -2.270 -3.261 7.978 1.00 82.75 92 GLU A C 1
ATOM 738 O O . GLU A 1 92 ? -1.819 -2.114 7.917 1.00 82.75 92 GLU A O 1
ATOM 743 N N . VAL A 1 93 ? -1.642 -4.224 8.663 1.00 86.62 93 VAL A N 1
ATOM 744 C CA . VAL A 1 93 ? -0.381 -3.999 9.395 1.00 86.62 93 VAL A CA 1
ATOM 745 C C . VAL A 1 93 ? 0.765 -3.684 8.432 1.00 86.62 93 VAL A C 1
ATOM 747 O O . VAL A 1 93 ? 1.482 -2.702 8.625 1.00 86.62 93 VAL A O 1
ATOM 750 N N . LEU A 1 94 ? 0.891 -4.445 7.342 1.00 83.75 94 LEU A N 1
ATOM 751 C CA . LEU A 1 94 ? 1.872 -4.186 6.283 1.00 83.75 94 LEU A CA 1
ATOM 752 C C . LEU A 1 94 ? 1.712 -2.790 5.671 1.00 83.75 94 LEU A C 1
ATOM 754 O O . LEU A 1 94 ? 2.709 -2.100 5.437 1.00 83.75 94 LEU A O 1
ATOM 758 N N . GLY A 1 95 ? 0.470 -2.362 5.437 1.00 81.75 95 GLY A N 1
ATOM 759 C CA . GLY A 1 95 ? 0.170 -1.028 4.930 1.00 81.75 95 GLY A CA 1
ATOM 760 C C . GLY A 1 95 ? 0.566 0.073 5.907 1.00 81.75 95 GLY A C 1
ATOM 761 O O . GLY A 1 95 ? 1.158 1.064 5.492 1.00 81.75 95 GLY A O 1
ATOM 762 N N . ASN A 1 96 ? 0.337 -0.125 7.206 1.00 82.88 96 ASN A N 1
ATOM 763 C CA . ASN A 1 96 ? 0.766 0.826 8.231 1.00 82.88 96 ASN A CA 1
ATOM 764 C C . ASN A 1 96 ? 2.293 0.918 8.360 1.00 82.88 96 ASN A C 1
ATOM 766 O O . ASN A 1 96 ? 2.823 2.012 8.534 1.00 82.88 96 ASN A O 1
ATOM 770 N N . TRP A 1 97 ? 3.010 -0.202 8.261 1.00 81.25 97 TRP A N 1
ATOM 771 C CA . TRP A 1 97 ? 4.474 -0.213 8.337 1.00 81.25 97 TRP A CA 1
ATOM 772 C C . TRP A 1 97 ? 5.150 0.427 7.132 1.00 81.25 97 TRP A C 1
ATOM 774 O O . TRP A 1 97 ? 6.165 1.107 7.268 1.00 81.25 97 TRP A O 1
ATOM 784 N N . THR A 1 98 ? 4.625 0.150 5.941 1.00 77.69 98 THR A N 1
ATOM 785 C CA . THR A 1 98 ? 5.250 0.570 4.682 1.00 77.69 98 THR A CA 1
ATOM 786 C C . THR A 1 98 ? 4.683 1.879 4.144 1.00 77.69 98 THR A C 1
ATOM 788 O O . THR A 1 98 ? 5.311 2.501 3.293 1.00 77.69 98 THR A O 1
ATOM 791 N N . GLY A 1 99 ? 3.504 2.296 4.612 1.00 70.56 99 GLY A N 1
ATOM 792 C CA . GLY A 1 99 ? 2.729 3.390 4.030 1.00 70.56 99 GLY A CA 1
ATOM 793 C C . GLY A 1 99 ? 2.072 3.039 2.689 1.00 70.56 99 GLY A C 1
ATOM 794 O O . GLY A 1 99 ? 1.471 3.913 2.068 1.00 70.56 99 GLY A O 1
ATOM 795 N N . ILE A 1 100 ? 2.179 1.786 2.222 1.00 71.50 100 ILE A N 1
ATOM 796 C CA . ILE A 1 100 ? 1.684 1.343 0.913 1.00 71.50 100 ILE A CA 1
ATOM 797 C C . ILE A 1 100 ? 0.460 0.435 1.121 1.00 71.50 100 ILE A C 1
ATOM 799 O O . ILE A 1 100 ? 0.601 -0.645 1.693 1.00 71.50 100 ILE A O 1
ATOM 803 N N . PRO A 1 101 ? -0.747 0.814 0.661 1.00 60.62 101 PRO A N 1
ATOM 804 C CA . PRO A 1 101 ? -1.950 0.009 0.862 1.00 60.62 101 PRO A CA 1
ATOM 805 C C . PRO A 1 101 ? -1.866 -1.328 0.103 1.00 60.62 101 PRO A C 1
ATOM 807 O O . PRO A 1 101 ? -1.831 -1.352 -1.125 1.00 60.62 101 PRO A O 1
ATOM 810 N N . VAL A 1 102 ? -1.858 -2.446 0.842 1.00 65.75 102 VAL A N 1
ATOM 811 C CA . VAL A 1 102 ? -1.644 -3.800 0.289 1.00 65.75 102 VAL A CA 1
ATOM 812 C C . VAL A 1 102 ? -2.932 -4.455 -0.235 1.00 65.75 102 VAL A C 1
ATOM 814 O O . VAL A 1 102 ? -2.912 -5.251 -1.170 1.00 65.75 102 VAL A O 1
ATOM 817 N N . PHE A 1 103 ? -4.075 -4.051 0.317 1.00 52.91 103 PHE A N 1
ATOM 818 C CA . PHE A 1 103 ? -5.372 -4.722 0.173 1.00 52.91 103 PHE A CA 1
ATOM 819 C C . PHE A 1 103 ? -5.986 -4.700 -1.238 1.00 52.91 103 PHE A C 1
ATOM 821 O O . PHE A 1 103 ? -6.900 -5.461 -1.530 1.00 52.91 103 PHE A O 1
ATOM 828 N N . LYS A 1 104 ? -5.512 -3.815 -2.119 1.00 49.41 104 LYS A N 1
ATOM 829 C CA . LYS A 1 104 ? -6.075 -3.619 -3.467 1.00 49.41 104 LYS A CA 1
ATOM 830 C C . LYS A 1 104 ? -5.162 -4.097 -4.591 1.00 49.41 104 LYS A C 1
ATOM 832 O O . LYS A 1 104 ? -5.450 -3.871 -5.759 1.00 49.41 104 LYS A O 1
ATOM 837 N N . LEU A 1 105 ? -4.039 -4.728 -4.259 1.00 51.62 105 LEU A N 1
ATOM 838 C CA . LEU A 1 105 ? -2.992 -4.941 -5.248 1.00 51.62 105 LEU A CA 1
ATOM 839 C C . LEU A 1 105 ? -3.340 -6.074 -6.233 1.00 51.62 105 LEU A C 1
ATOM 841 O O . LEU A 1 105 ? -3.161 -5.906 -7.424 1.00 51.62 105 LEU A O 1
ATOM 845 N N . THR A 1 106 ? -3.930 -7.199 -5.836 1.00 61.97 106 THR A N 1
ATOM 846 C CA . THR A 1 106 ? -3.921 -8.395 -6.709 1.00 61.97 106 THR A CA 1
ATOM 847 C C . THR A 1 106 ? -4.760 -8.291 -7.997 1.00 61.97 106 THR A C 1
ATOM 849 O O . THR A 1 106 ? -4.233 -8.548 -9.084 1.00 61.97 106 THR A O 1
ATOM 852 N N . GLU A 1 107 ? -6.035 -7.892 -7.935 1.00 63.88 107 GLU A N 1
ATOM 853 C CA . GLU A 1 107 ? -6.896 -7.801 -9.133 1.00 63.88 107 GLU A CA 1
ATOM 854 C C . GLU A 1 107 ? -6.759 -6.465 -9.881 1.00 63.88 107 GLU A C 1
ATOM 856 O O . GLU A 1 107 ? -6.630 -6.443 -11.115 1.00 63.88 107 GLU A O 1
ATOM 861 N N . GLU A 1 108 ? -6.732 -5.343 -9.151 1.00 71.69 108 GLU A N 1
ATOM 862 C CA . GLU A 1 108 ? -6.563 -4.017 -9.752 1.00 71.69 108 GLU A CA 1
ATOM 863 C C . GLU A 1 108 ? -5.158 -3.860 -10.360 1.00 71.69 108 GLU A C 1
ATOM 865 O O . GLU A 1 108 ? -5.049 -3.329 -11.469 1.00 71.69 108 GLU A O 1
ATOM 870 N N . GLU A 1 109 ? -4.081 -4.373 -9.730 1.00 75.50 109 GLU A N 1
ATOM 871 C CA . GLU A 1 109 ? -2.752 -4.358 -10.369 1.00 75.50 109 GLU A CA 1
ATOM 872 C C . GLU A 1 109 ? -2.746 -5.217 -11.620 1.00 75.50 109 GLU A C 1
ATOM 874 O O . GLU A 1 109 ? -2.181 -4.791 -12.621 1.00 75.50 109 GLU A O 1
ATOM 879 N N . THR A 1 110 ? -3.365 -6.401 -11.613 1.00 77.56 110 THR A N 1
ATOM 880 C CA . THR A 1 110 ? -3.362 -7.263 -12.804 1.00 77.56 110 THR A CA 1
ATOM 881 C C . THR A 1 110 ? -4.021 -6.551 -13.984 1.00 77.56 110 THR A C 1
ATOM 883 O O . THR A 1 110 ? -3.451 -6.495 -15.076 1.00 77.56 110 THR A O 1
ATOM 886 N N . THR A 1 111 ? -5.171 -5.915 -13.752 1.00 84.12 111 THR A N 1
ATOM 887 C CA . THR A 1 111 ? -5.867 -5.119 -14.774 1.00 84.12 111 THR A CA 1
ATOM 888 C C . THR A 1 111 ? -5.039 -3.911 -15.217 1.00 84.12 111 THR A C 1
ATOM 890 O O . THR A 1 111 ? -4.945 -3.618 -16.411 1.00 84.12 111 THR A O 1
ATOM 893 N N . ARG A 1 112 ? -4.377 -3.231 -14.276 1.00 85.81 112 ARG A N 1
ATOM 894 C CA . ARG A 1 112 ? -3.480 -2.104 -14.559 1.00 85.81 112 ARG A CA 1
ATOM 895 C C . ARG A 1 112 ? -2.279 -2.540 -15.404 1.00 85.81 112 ARG A C 1
ATOM 897 O O . ARG A 1 112 ? -1.951 -1.875 -16.380 1.00 85.81 112 ARG A O 1
ATOM 904 N N . LEU A 1 113 ? -1.665 -3.682 -15.096 1.00 86.31 113 LEU A N 1
ATOM 905 C CA . LEU A 1 113 ? -0.528 -4.258 -15.826 1.00 86.31 113 LEU A CA 1
ATOM 906 C C . LEU A 1 113 ? -0.888 -4.685 -17.260 1.00 86.31 113 LEU A C 1
ATOM 908 O O . LEU A 1 113 ? -0.011 -4.690 -18.130 1.00 86.31 113 LEU A O 1
ATOM 912 N N . LEU A 1 114 ? -2.149 -5.050 -17.517 1.00 87.62 114 LEU A N 1
ATOM 913 C CA . LEU A 1 114 ? -2.641 -5.352 -18.867 1.00 87.62 114 LEU A CA 1
ATOM 914 C C . LEU A 1 114 ? -2.717 -4.104 -19.754 1.00 87.62 114 LEU A C 1
ATOM 916 O O . LEU A 1 114 ? -2.532 -4.221 -20.959 1.00 87.62 114 LEU A O 1
ATOM 920 N N . ARG A 1 115 ? -2.943 -2.927 -19.161 1.00 90.44 115 ARG A N 1
ATOM 921 C CA . ARG A 1 115 ? -3.001 -1.627 -19.854 1.00 90.44 115 ARG A CA 1
ATOM 922 C C . ARG A 1 115 ? -1.682 -0.848 -19.778 1.00 90.44 115 ARG A C 1
ATOM 924 O O . ARG A 1 115 ? -1.654 0.351 -20.038 1.00 90.44 115 ARG A O 1
ATOM 931 N N . MET A 1 116 ? -0.586 -1.504 -19.390 1.00 91.38 116 MET A N 1
ATOM 932 C CA . MET A 1 116 ? 0.703 -0.840 -19.170 1.00 91.38 116 MET A CA 1
ATOM 933 C C . MET A 1 116 ? 1.237 -0.175 -20.440 1.00 91.38 116 MET A C 1
ATOM 935 O O . MET A 1 116 ? 1.740 0.940 -20.371 1.00 91.38 116 MET A O 1
ATOM 939 N N . GLU A 1 117 ? 1.140 -0.843 -21.590 1.00 93.50 117 GLU A N 1
ATOM 940 C CA . GLU A 1 117 ? 1.554 -0.272 -22.871 1.00 93.50 117 GLU A CA 1
ATOM 941 C C . GLU A 1 117 ? 0.804 1.029 -23.169 1.00 93.50 117 GLU A C 1
ATOM 943 O O . GLU A 1 117 ? 1.443 2.027 -23.485 1.00 93.50 117 GLU A O 1
ATOM 948 N N . ASP A 1 118 ? -0.519 1.044 -23.013 1.00 92.44 118 ASP A N 1
ATOM 949 C CA . ASP A 1 118 ? -1.342 2.223 -23.298 1.00 92.44 118 ASP A CA 1
ATOM 950 C C . ASP A 1 118 ? -0.992 3.392 -22.368 1.00 92.44 118 ASP A C 1
ATOM 952 O O . ASP A 1 118 ? -0.862 4.532 -22.810 1.00 92.44 118 ASP A O 1
ATOM 956 N N . GLU A 1 119 ? -0.793 3.115 -21.076 1.00 92.00 119 GLU A N 1
ATOM 957 C CA . GLU A 1 119 ? -0.415 4.135 -20.094 1.00 92.00 119 GLU A CA 1
ATOM 958 C C . GLU A 1 119 ? 0.980 4.716 -20.362 1.00 92.00 119 GLU A C 1
ATOM 960 O O . GLU A 1 119 ? 1.172 5.928 -20.248 1.00 92.00 119 GLU A O 1
ATOM 965 N N . LEU A 1 120 ? 1.949 3.891 -20.773 1.00 93.19 120 LEU A N 1
ATOM 966 C CA . LEU A 1 120 ? 3.285 4.370 -21.137 1.00 93.19 120 LEU A CA 1
ATOM 967 C C . LEU A 1 120 ? 3.258 5.209 -22.425 1.00 93.19 120 LEU A C 1
ATOM 969 O O . LEU A 1 120 ? 3.935 6.238 -22.492 1.00 93.19 120 LEU A O 1
ATOM 973 N N . HIS A 1 121 ? 2.428 4.844 -23.406 1.00 93.81 121 HIS A N 1
ATOM 974 C CA . HIS A 1 121 ? 2.284 5.597 -24.657 1.00 93.81 121 HIS A CA 1
ATOM 975 C C . HIS A 1 121 ? 1.632 6.977 -24.491 1.00 93.81 121 HIS A C 1
ATOM 977 O O . HIS A 1 121 ? 1.800 7.837 -25.353 1.00 93.81 121 HIS A O 1
ATOM 983 N N . LYS A 1 122 ? 0.949 7.257 -23.371 1.00 92.75 122 LYS A N 1
ATOM 984 C CA . LYS A 1 122 ? 0.453 8.619 -23.080 1.00 92.75 122 LYS A CA 1
ATOM 985 C C . LYS A 1 122 ? 1.583 9.638 -22.930 1.00 92.75 122 LYS A C 1
ATOM 987 O O . LYS A 1 122 ? 1.379 10.818 -23.200 1.00 92.75 122 LYS A O 1
ATOM 992 N N . ARG A 1 123 ? 2.754 9.193 -22.465 1.00 91.06 123 ARG A N 1
ATOM 993 C CA . ARG A 1 123 ? 3.927 10.045 -22.213 1.00 91.06 123 ARG A CA 1
ATOM 994 C C . ARG A 1 123 ? 5.051 9.801 -23.217 1.00 91.06 123 ARG A C 1
ATOM 996 O O . ARG A 1 123 ? 5.824 10.710 -23.501 1.00 91.06 123 ARG A O 1
ATOM 1003 N N . ILE A 1 124 ? 5.144 8.589 -23.756 1.00 92.25 124 ILE A N 1
ATOM 1004 C CA . ILE A 1 124 ? 6.204 8.174 -24.671 1.00 92.25 124 ILE A CA 1
ATOM 1005 C C . ILE A 1 124 ? 5.635 8.083 -26.076 1.00 92.25 124 ILE A C 1
ATOM 1007 O O . ILE A 1 124 ? 4.743 7.287 -26.351 1.00 92.25 124 ILE A O 1
ATOM 1011 N N . ILE A 1 125 ? 6.182 8.893 -26.974 1.00 90.88 125 ILE A N 1
ATOM 1012 C CA . ILE A 1 125 ? 5.756 8.927 -28.369 1.00 90.88 125 ILE A CA 1
ATOM 1013 C C . ILE A 1 125 ? 6.641 7.966 -29.174 1.00 90.88 125 ILE A C 1
ATOM 1015 O O . ILE A 1 125 ? 7.859 8.144 -29.250 1.00 90.88 125 ILE A O 1
ATOM 1019 N N . GLY A 1 126 ? 6.022 6.957 -29.790 1.00 89.56 126 GLY A N 1
ATOM 1020 C CA . GLY A 1 126 ? 6.712 5.906 -30.543 1.00 89.56 126 GLY A CA 1
ATOM 1021 C C . GLY A 1 126 ? 7.404 4.875 -29.642 1.00 89.56 126 GLY A C 1
ATOM 1022 O O . GLY A 1 126 ? 6.997 4.652 -28.510 1.00 89.56 126 GLY A O 1
ATOM 1023 N N . GLN A 1 127 ? 8.472 4.240 -30.141 1.00 89.44 127 GLN A N 1
ATOM 1024 C CA . GLN A 1 127 ? 9.232 3.196 -29.421 1.00 89.44 127 GLN A CA 1
ATOM 1025 C C . GLN A 1 127 ? 8.404 1.974 -28.986 1.00 89.44 127 GLN A C 1
ATOM 1027 O O . GLN A 1 127 ? 8.704 1.345 -27.968 1.00 89.44 127 GLN A O 1
ATOM 1032 N N . GLU A 1 128 ? 7.426 1.593 -29.807 1.00 91.62 128 GLU A N 1
ATOM 1033 C CA . GLU A 1 128 ? 6.519 0.456 -29.592 1.00 91.62 128 GLU A CA 1
ATOM 1034 C C . GLU A 1 128 ? 7.248 -0.817 -29.137 1.00 91.62 128 GLU A C 1
ATOM 1036 O O . GLU A 1 128 ? 6.876 -1.454 -28.151 1.00 91.62 128 GLU A O 1
ATOM 1041 N N . ASP A 1 129 ? 8.350 -1.164 -29.807 1.00 91.19 129 ASP A N 1
ATOM 1042 C CA . ASP A 1 129 ? 9.125 -2.365 -29.489 1.00 91.19 129 ASP A CA 1
ATOM 1043 C C . ASP A 1 129 ? 9.777 -2.301 -28.102 1.00 91.19 129 ASP A C 1
ATOM 1045 O O . ASP A 1 129 ? 9.806 -3.302 -27.378 1.00 91.19 129 ASP A O 1
ATOM 1049 N N . ALA A 1 130 ? 10.277 -1.127 -27.702 1.00 92.00 130 ALA A N 1
ATOM 1050 C CA . ALA A 1 130 ? 10.903 -0.931 -26.398 1.00 92.00 130 ALA A CA 1
ATOM 1051 C C . ALA A 1 130 ? 9.859 -0.988 -25.278 1.00 92.00 130 ALA A C 1
ATOM 1053 O O . ALA A 1 130 ? 10.056 -1.710 -24.297 1.00 92.00 130 ALA A O 1
ATOM 1054 N N . VAL A 1 131 ? 8.729 -0.293 -25.452 1.00 93.62 131 VAL A N 1
ATOM 1055 C CA . VAL A 1 131 ? 7.608 -0.306 -24.502 1.00 93.62 131 VAL A CA 1
ATOM 1056 C C . VAL A 1 131 ? 7.080 -1.732 -24.344 1.00 93.62 131 VAL A C 1
ATOM 1058 O O . VAL A 1 131 ? 7.021 -2.252 -23.230 1.00 93.62 131 VAL A O 1
ATOM 1061 N N . LYS A 1 132 ? 6.818 -2.438 -25.449 1.00 93.69 132 LYS A N 1
ATOM 1062 C CA . LYS A 1 132 ? 6.335 -3.826 -25.435 1.00 93.69 132 LYS A CA 1
ATOM 1063 C C . LYS A 1 132 ? 7.314 -4.788 -24.758 1.00 93.69 132 LYS A C 1
ATOM 1065 O O . LYS A 1 132 ? 6.893 -5.683 -24.016 1.00 93.69 132 LYS A O 1
ATOM 1070 N N . ALA A 1 133 ? 8.618 -4.628 -24.988 1.00 92.88 133 ALA A N 1
ATOM 1071 C CA . ALA A 1 133 ? 9.647 -5.454 -24.358 1.00 92.88 133 ALA A CA 1
ATOM 1072 C C . ALA A 1 133 ? 9.709 -5.239 -22.837 1.00 92.88 133 ALA A C 1
ATOM 1074 O O . ALA A 1 133 ? 9.765 -6.219 -22.081 1.00 92.88 133 ALA A O 1
ATOM 1075 N N . VAL A 1 134 ? 9.654 -3.980 -22.389 1.00 92.75 134 VAL A N 1
ATOM 1076 C CA . VAL A 1 134 ? 9.621 -3.617 -20.965 1.00 92.75 134 VAL A CA 1
ATOM 1077 C C . VAL A 1 134 ? 8.351 -4.159 -20.311 1.00 92.75 134 VAL A C 1
ATOM 1079 O O . VAL A 1 134 ? 8.448 -4.927 -19.349 1.00 92.75 134 VAL A O 1
ATOM 1082 N N . SER A 1 135 ? 7.177 -3.875 -20.878 1.00 92.44 135 SER A N 1
ATOM 1083 C CA . SER A 1 135 ? 5.884 -4.310 -20.340 1.00 92.44 135 SER A CA 1
ATOM 1084 C C . SER A 1 135 ? 5.785 -5.830 -20.212 1.00 92.44 135 SER A C 1
ATOM 1086 O O . SER A 1 135 ? 5.415 -6.359 -19.159 1.00 92.44 135 SER A O 1
ATOM 1088 N N . LYS A 1 136 ? 6.233 -6.578 -21.230 1.00 90.94 136 LYS A N 1
ATOM 1089 C CA . LYS A 1 136 ? 6.285 -8.048 -21.181 1.00 90.94 136 LYS A CA 1
ATOM 1090 C C . LYS A 1 136 ? 7.230 -8.570 -20.095 1.00 90.94 136 LYS A C 1
ATOM 1092 O O . LYS A 1 136 ? 6.955 -9.601 -19.478 1.00 90.94 136 LYS A O 1
ATOM 1097 N N . ALA A 1 137 ? 8.368 -7.918 -19.872 1.00 90.50 137 ALA A N 1
ATOM 1098 C CA . ALA A 1 137 ? 9.303 -8.320 -18.826 1.00 90.50 137 ALA A CA 1
ATOM 1099 C C . ALA A 1 137 ? 8.741 -8.066 -17.422 1.00 90.50 137 ALA A C 1
ATOM 1101 O O . ALA A 1 137 ? 8.848 -8.954 -16.577 1.00 90.50 137 ALA A O 1
ATOM 1102 N N . ILE A 1 138 ? 8.092 -6.921 -17.193 1.00 89.69 138 ILE A N 1
ATOM 1103 C CA . ILE A 1 138 ? 7.478 -6.603 -15.899 1.00 89.69 138 ILE A CA 1
ATOM 1104 C C . ILE A 1 138 ? 6.305 -7.541 -15.593 1.00 89.69 138 ILE A C 1
ATOM 1106 O O . ILE A 1 138 ? 6.247 -8.088 -14.490 1.00 89.69 138 ILE A O 1
ATOM 1110 N N . ARG A 1 139 ? 5.430 -7.820 -16.572 1.00 87.81 139 ARG A N 1
ATOM 1111 C CA . ARG A 1 139 ? 4.326 -8.783 -16.402 1.00 87.81 139 ARG A CA 1
ATOM 1112 C C . ARG A 1 139 ? 4.811 -10.174 -15.995 1.00 87.81 139 ARG A C 1
ATOM 1114 O O . ARG A 1 139 ? 4.246 -10.771 -15.087 1.00 87.81 139 ARG A O 1
ATOM 1121 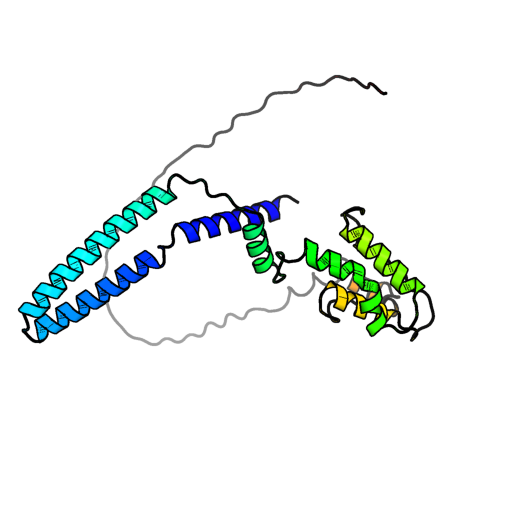N N . ARG A 1 140 ? 5.889 -10.679 -16.611 1.00 86.75 140 ARG A N 1
ATOM 1122 C CA . ARG A 1 140 ? 6.470 -11.988 -16.247 1.00 86.75 140 ARG A CA 1
ATOM 1123 C C . ARG A 1 140 ? 6.955 -12.034 -14.801 1.00 86.75 140 ARG A C 1
ATOM 1125 O O . ARG A 1 140 ? 6.766 -13.043 -14.132 1.00 86.75 140 ARG A O 1
ATOM 1132 N N . THR A 1 141 ? 7.574 -10.957 -14.329 1.00 83.88 141 THR A N 1
ATOM 1133 C CA . THR A 1 141 ? 8.044 -10.866 -12.943 1.00 83.88 141 THR A CA 1
ATOM 1134 C C . THR A 1 141 ? 6.878 -10.811 -11.965 1.00 83.88 141 THR A C 1
ATOM 1136 O O . THR A 1 141 ? 6.891 -11.531 -10.973 1.00 83.88 141 THR A O 1
ATOM 1139 N N . ARG A 1 142 ? 5.858 -9.992 -12.248 1.00 82.12 142 ARG A N 1
ATOM 1140 C CA . ARG A 1 142 ? 4.678 -9.855 -11.381 1.00 82.12 142 ARG A CA 1
ATOM 1141 C C . ARG A 1 142 ? 3.810 -11.117 -11.352 1.00 82.12 142 ARG A C 1
ATOM 1143 O O . ARG A 1 142 ? 3.213 -11.398 -10.327 1.00 82.12 142 ARG A O 1
ATOM 1150 N N . ALA A 1 143 ? 3.835 -11.928 -12.411 1.00 80.75 143 ALA A N 1
ATOM 1151 C CA . ALA A 1 143 ? 3.206 -13.250 -12.448 1.00 80.75 143 ALA A CA 1
ATOM 1152 C C . ALA A 1 143 ? 3.967 -14.340 -11.656 1.00 80.75 143 ALA A C 1
ATOM 1154 O O . ALA A 1 143 ? 3.605 -15.510 -11.731 1.00 80.75 143 ALA A O 1
ATOM 1155 N N . GLY A 1 144 ? 5.059 -14.002 -10.957 1.00 80.12 144 GLY A N 1
ATOM 1156 C CA . GLY A 1 144 ? 5.831 -14.963 -10.159 1.00 80.12 144 GLY A CA 1
ATOM 1157 C C . GLY A 1 144 ? 6.678 -15.948 -10.975 1.00 80.12 144 GLY A C 1
ATOM 1158 O O . GLY A 1 144 ? 7.271 -16.863 -10.414 1.00 80.12 144 GLY A O 1
ATOM 1159 N N . LEU A 1 145 ? 6.798 -15.757 -12.293 1.00 77.62 145 LEU A N 1
ATOM 1160 C CA . LEU A 1 145 ? 7.547 -16.650 -13.192 1.00 77.62 145 LEU A CA 1
ATOM 1161 C C . LEU A 1 145 ? 9.067 -16.387 -13.194 1.00 77.62 145 LEU A C 1
ATOM 1163 O O . LEU A 1 145 ? 9.789 -16.906 -14.048 1.00 77.62 145 LEU A O 1
ATOM 1167 N N . LYS A 1 146 ? 9.569 -15.542 -12.288 1.00 79.81 146 LYS A N 1
ATOM 1168 C CA . LYS A 1 146 ? 10.972 -15.112 -12.225 1.00 79.81 146 LYS A CA 1
ATOM 1169 C C . LYS A 1 146 ? 11.577 -15.421 -10.858 1.00 79.81 146 LYS A C 1
ATOM 1171 O O . LYS A 1 146 ? 10.899 -15.341 -9.844 1.00 79.81 146 LYS A O 1
ATOM 1176 N N . ASP A 1 147 ? 12.873 -15.726 -10.846 1.00 83.06 147 ASP A N 1
ATOM 1177 C CA . ASP A 1 147 ? 13.649 -15.941 -9.620 1.00 83.06 147 ASP A CA 1
ATOM 1178 C C . ASP A 1 147 ? 13.601 -14.700 -8.696 1.00 83.06 147 ASP A C 1
ATOM 1180 O O . ASP A 1 147 ? 14.030 -13.622 -9.127 1.00 83.06 147 ASP A O 1
ATOM 1184 N N . PRO A 1 148 ? 13.154 -14.842 -7.430 1.00 78.94 148 PRO A N 1
ATOM 1185 C CA . PRO A 1 148 ? 13.124 -13.762 -6.440 1.00 78.94 148 PRO A CA 1
ATOM 1186 C C . PRO A 1 148 ? 14.486 -13.120 -6.144 1.00 78.94 148 PRO A C 1
ATOM 1188 O O . PRO A 1 148 ? 14.541 -12.000 -5.644 1.00 78.94 148 PRO A O 1
ATOM 1191 N N . ARG A 1 149 ? 15.605 -13.801 -6.433 1.00 84.88 149 ARG A N 1
ATOM 1192 C CA . ARG A 1 149 ? 16.958 -13.244 -6.245 1.00 84.88 149 ARG A CA 1
ATOM 1193 C C . ARG A 1 149 ? 17.376 -12.264 -7.341 1.00 84.88 149 ARG A C 1
ATOM 1195 O O . ARG A 1 149 ? 18.469 -11.705 -7.270 1.00 84.88 149 ARG A O 1
ATOM 1202 N N . ARG A 1 150 ? 16.557 -12.078 -8.379 1.00 86.06 150 ARG A N 1
ATOM 1203 C CA . ARG A 1 150 ? 16.853 -11.196 -9.514 1.00 86.06 150 ARG A CA 1
ATOM 1204 C C . ARG A 1 150 ? 15.958 -9.954 -9.485 1.00 86.06 150 ARG A C 1
ATOM 1206 O O . ARG A 1 150 ? 14.800 -10.053 -9.093 1.00 86.06 150 ARG A O 1
ATOM 1213 N N . PRO A 1 151 ? 16.453 -8.793 -9.954 1.00 88.31 151 PRO A N 1
ATOM 1214 C CA . PRO A 1 151 ? 15.663 -7.562 -9.984 1.00 88.31 151 PRO A CA 1
ATOM 1215 C C . PRO A 1 151 ? 14.423 -7.721 -10.864 1.00 88.31 151 PRO A C 1
ATOM 1217 O O . PRO A 1 151 ? 14.439 -8.517 -11.805 1.00 88.31 151 PRO A O 1
ATOM 1220 N N . SER A 1 152 ? 13.375 -6.928 -10.627 1.00 83.19 152 SER A N 1
ATOM 1221 C CA . SER A 1 152 ? 12.093 -7.044 -11.338 1.00 83.19 152 SER A CA 1
ATOM 1222 C C . SER A 1 152 ? 12.224 -6.942 -12.859 1.00 83.19 152 SER A C 1
ATOM 1224 O O . SER A 1 152 ? 11.597 -7.692 -13.603 1.00 83.19 152 SER A O 1
ATOM 1226 N N . GLY A 1 153 ? 13.141 -6.115 -13.343 1.00 86.81 153 GLY A N 1
ATOM 1227 C CA . GLY A 1 153 ? 13.522 -6.024 -14.747 1.00 86.81 153 GLY A CA 1
ATOM 1228 C C . GLY A 1 153 ? 14.997 -5.668 -14.856 1.00 86.81 153 GLY A C 1
ATOM 1229 O O . GLY A 1 153 ? 15.544 -5.017 -13.973 1.00 86.81 153 GLY A O 1
ATOM 1230 N N . SER A 1 154 ? 15.651 -6.138 -15.912 1.00 89.44 154 SER A N 1
ATOM 1231 C CA . SER A 1 154 ? 16.994 -5.691 -16.272 1.00 89.44 154 SER A CA 1
ATOM 1232 C C . SER A 1 154 ? 16.934 -5.323 -17.741 1.00 89.44 154 SER A C 1
ATOM 1234 O O . SER A 1 154 ? 16.581 -6.158 -18.575 1.00 89.44 154 SER A O 1
ATOM 1236 N N . PHE A 1 155 ? 17.184 -4.052 -18.019 1.00 91.56 155 PHE A N 1
ATOM 1237 C CA . PHE A 1 155 ? 17.018 -3.457 -19.333 1.00 91.56 155 PHE A CA 1
ATOM 1238 C C . PHE A 1 155 ? 18.268 -2.662 -19.675 1.00 91.56 155 PHE A C 1
ATOM 1240 O O . PHE A 1 155 ? 18.889 -2.061 -18.799 1.00 91.56 155 PHE A O 1
ATOM 1247 N N . ILE A 1 156 ? 18.618 -2.655 -20.957 1.00 91.69 156 ILE A N 1
ATOM 1248 C CA . ILE A 1 156 ? 19.677 -1.813 -21.501 1.00 91.69 156 ILE A CA 1
ATOM 1249 C C . ILE A 1 156 ? 19.044 -0.996 -22.619 1.00 91.69 156 ILE A C 1
ATOM 1251 O O . ILE A 1 156 ? 18.624 -1.547 -23.635 1.00 91.69 156 ILE A O 1
ATOM 1255 N N . PHE A 1 157 ? 18.971 0.318 -22.429 1.00 91.12 157 PHE A N 1
ATOM 1256 C CA . PHE A 1 157 ? 18.454 1.232 -23.442 1.00 91.12 157 PHE A CA 1
ATOM 1257 C C . PHE A 1 157 ? 19.608 1.757 -24.306 1.00 91.12 157 PHE A C 1
ATOM 1259 O O . PHE A 1 157 ? 20.375 2.635 -23.902 1.00 91.12 157 PHE A O 1
ATOM 1266 N N . ALA A 1 158 ? 19.743 1.220 -25.517 1.00 90.12 158 ALA A N 1
ATOM 1267 C CA . ALA A 1 158 ? 20.737 1.650 -26.503 1.00 90.12 158 ALA A CA 1
ATOM 1268 C C . ALA A 1 158 ? 20.175 2.748 -27.429 1.00 90.12 158 ALA A C 1
ATOM 1270 O O . ALA A 1 158 ? 18.966 2.862 -27.590 1.00 90.12 158 ALA A O 1
ATOM 1271 N N . GLY A 1 159 ? 21.042 3.609 -27.979 1.00 89.00 159 GLY A N 1
ATOM 1272 C CA . GLY A 1 159 ? 20.647 4.742 -28.842 1.00 89.00 159 GLY A CA 1
ATOM 1273 C C . GLY A 1 159 ? 21.309 6.086 -28.483 1.00 89.00 159 GLY A C 1
ATOM 1274 O O . GLY A 1 159 ? 22.010 6.158 -27.470 1.00 89.00 159 GLY A O 1
ATOM 1275 N N . PRO A 1 160 ? 21.106 7.145 -29.282 1.00 90.25 160 PRO A N 1
ATOM 1276 C CA . PRO A 1 160 ? 21.645 8.477 -29.001 1.00 90.25 160 PRO A CA 1
ATOM 1277 C C . PRO A 1 160 ? 20.967 9.136 -27.785 1.00 90.25 160 PRO A C 1
ATOM 1279 O O . PRO A 1 160 ? 19.961 8.643 -27.268 1.00 90.25 160 PRO A O 1
ATOM 1282 N N . SER A 1 161 ? 21.539 10.233 -27.285 1.00 87.38 161 SER A N 1
ATOM 1283 C CA . SER A 1 161 ? 20.906 11.055 -26.248 1.00 87.38 161 SER A CA 1
ATOM 1284 C C . SER A 1 161 ? 19.677 11.784 -26.808 1.00 87.38 161 SER A C 1
ATOM 1286 O O . SER A 1 161 ? 19.550 11.985 -28.012 1.00 87.38 161 SER A O 1
ATOM 1288 N N . GLY A 1 162 ? 18.729 12.136 -25.938 1.00 85.31 162 GLY A N 1
ATOM 1289 C CA . GLY A 1 162 ? 17.530 12.891 -26.330 1.00 85.31 162 GLY A CA 1
ATOM 1290 C C . GLY A 1 162 ? 16.402 12.076 -26.973 1.00 85.31 162 GLY A C 1
ATOM 1291 O O . GLY A 1 162 ? 15.314 12.605 -27.143 1.00 85.31 162 GLY A O 1
ATOM 1292 N N . VAL A 1 163 ? 16.593 10.780 -27.251 1.00 88.50 163 VAL A N 1
ATOM 1293 C CA . VAL A 1 163 ? 15.528 9.921 -27.814 1.00 88.50 163 VAL A CA 1
ATOM 1294 C C . VAL A 1 163 ? 14.471 9.483 -26.796 1.00 88.50 163 VAL A C 1
ATOM 1296 O O . VAL A 1 163 ? 13.531 8.810 -27.173 1.00 88.50 163 VAL A O 1
ATOM 1299 N N . GLY A 1 164 ? 14.606 9.814 -25.508 1.00 89.38 164 GLY A N 1
ATOM 1300 C CA . GLY A 1 164 ? 13.598 9.472 -24.490 1.00 89.38 164 GLY A CA 1
ATOM 1301 C C . GLY A 1 164 ? 13.889 8.231 -23.636 1.00 89.38 164 GLY A C 1
ATOM 1302 O O . GLY A 1 164 ? 13.003 7.757 -22.939 1.00 89.38 164 GLY A O 1
ATOM 1303 N N . LYS A 1 165 ? 15.130 7.722 -23.604 1.00 92.56 165 LYS A N 1
ATOM 1304 C CA . LYS A 1 165 ? 15.514 6.592 -22.723 1.00 92.56 165 LYS A CA 1
ATOM 1305 C C . LYS A 1 165 ? 15.266 6.873 -21.238 1.00 92.56 165 LYS A C 1
ATOM 1307 O O . LYS A 1 165 ? 14.746 6.032 -20.515 1.00 92.56 165 LYS A O 1
ATOM 1312 N N . THR A 1 166 ? 15.672 8.058 -20.782 1.00 91.12 166 THR A N 1
ATOM 1313 C CA . THR A 1 166 ? 15.459 8.496 -19.396 1.00 91.12 166 THR A CA 1
ATOM 1314 C C . THR A 1 166 ? 13.978 8.728 -19.129 1.00 91.12 166 THR A C 1
ATOM 1316 O O . THR A 1 166 ? 13.490 8.385 -18.058 1.00 91.12 166 THR A O 1
ATOM 1319 N N . GLU A 1 167 ? 13.254 9.243 -20.122 1.00 92.75 167 GLU A N 1
ATOM 1320 C CA . GLU A 1 167 ? 11.820 9.500 -20.014 1.00 92.75 167 GLU A CA 1
ATOM 1321 C C . GLU A 1 167 ? 11.018 8.203 -19.882 1.00 92.75 167 GLU A C 1
ATOM 1323 O O . GLU A 1 167 ? 10.126 8.124 -19.044 1.00 92.75 167 GLU A O 1
ATOM 1328 N N . LEU A 1 168 ? 11.402 7.150 -20.612 1.00 92.19 168 LEU A N 1
ATOM 1329 C CA . LEU A 1 168 ? 10.831 5.811 -20.459 1.00 92.19 168 LEU A CA 1
ATOM 1330 C C . LEU A 1 168 ? 11.033 5.259 -19.042 1.00 92.19 168 LEU A C 1
ATOM 1332 O O . LEU A 1 168 ? 10.107 4.687 -18.472 1.00 92.19 168 LEU A O 1
ATOM 1336 N N . SER A 1 169 ? 12.206 5.474 -18.443 1.00 92.25 169 SER A N 1
ATOM 1337 C CA . SER A 1 169 ? 12.470 5.069 -17.056 1.00 92.25 169 SER A CA 1
ATOM 1338 C C . SER A 1 169 ? 11.631 5.853 -16.041 1.00 92.25 169 SER A C 1
ATOM 1340 O O . SER A 1 169 ? 11.124 5.251 -15.098 1.00 92.25 169 SER A O 1
ATOM 1342 N N . LYS A 1 170 ? 11.443 7.165 -16.241 1.00 92.75 170 LYS A N 1
ATOM 1343 C CA . LYS A 1 170 ? 10.584 8.003 -15.382 1.00 92.75 170 LYS A CA 1
ATOM 1344 C C . LYS A 1 170 ? 9.114 7.617 -15.502 1.00 92.75 170 LYS A C 1
ATOM 1346 O O . LYS A 1 170 ? 8.464 7.351 -14.500 1.00 92.75 170 LYS A O 1
ATOM 1351 N N . ALA A 1 171 ? 8.616 7.475 -16.731 1.00 93.00 171 ALA A N 1
ATOM 1352 C CA . ALA A 1 171 ? 7.255 7.018 -16.995 1.00 93.00 171 ALA A CA 1
ATOM 1353 C C . ALA A 1 171 ? 6.984 5.643 -16.364 1.00 93.00 171 ALA A C 1
ATOM 1355 O O . ALA A 1 171 ? 5.921 5.428 -15.784 1.00 93.00 171 ALA A O 1
ATOM 1356 N N . LEU A 1 172 ? 7.961 4.731 -16.421 1.00 91.38 172 LEU A N 1
ATOM 1357 C CA . LEU A 1 172 ? 7.877 3.431 -15.764 1.00 91.38 172 LEU A CA 1
ATOM 1358 C C . LEU A 1 172 ? 7.867 3.549 -14.232 1.00 91.38 172 LEU A C 1
ATOM 1360 O O . LEU A 1 172 ? 7.096 2.839 -13.586 1.00 91.38 172 LEU A O 1
ATOM 1364 N N . ALA A 1 173 ? 8.692 4.426 -13.653 1.00 90.69 173 ALA A N 1
ATOM 1365 C CA . ALA A 1 173 ? 8.713 4.679 -12.212 1.00 90.69 173 ALA A CA 1
ATOM 1366 C C . ALA A 1 173 ? 7.361 5.217 -11.727 1.00 90.69 173 ALA A C 1
ATOM 1368 O O . ALA A 1 173 ? 6.759 4.627 -10.830 1.00 90.69 173 ALA A O 1
ATOM 1369 N N . ASN A 1 174 ? 6.811 6.221 -12.407 1.00 90.06 174 ASN A N 1
ATOM 1370 C CA . ASN A 1 174 ? 5.492 6.757 -12.094 1.00 90.06 174 ASN A CA 1
ATOM 1371 C C . ASN A 1 174 ? 4.373 5.728 -12.287 1.00 90.06 174 ASN A C 1
ATOM 1373 O O . ASN A 1 174 ? 3.478 5.605 -11.455 1.00 90.06 174 ASN A O 1
ATOM 1377 N N . PHE A 1 175 ? 4.431 4.916 -13.342 1.00 89.56 175 PHE A N 1
ATOM 1378 C CA . PHE A 1 175 ? 3.430 3.874 -13.541 1.00 89.56 175 PHE A CA 1
ATOM 1379 C C . PHE A 1 175 ? 3.454 2.819 -12.422 1.00 89.56 175 PHE A C 1
ATOM 1381 O O . PHE A 1 175 ? 2.388 2.383 -11.985 1.00 89.56 175 PHE A O 1
ATOM 1388 N N . LEU A 1 176 ? 4.641 2.402 -11.967 1.00 86.38 176 LEU A N 1
ATOM 1389 C CA . LEU A 1 176 ? 4.798 1.332 -10.974 1.00 86.38 176 LEU A CA 1
ATOM 1390 C C . LEU A 1 176 ? 4.671 1.807 -9.524 1.00 86.38 176 LEU A C 1
ATOM 1392 O O . LEU A 1 176 ? 4.158 1.055 -8.699 1.00 86.38 176 LEU A O 1
ATOM 1396 N N . PHE A 1 177 ? 5.146 3.011 -9.214 1.00 84.62 177 PHE A N 1
ATOM 1397 C CA . PHE A 1 177 ? 5.268 3.526 -7.847 1.00 84.62 177 PHE A CA 1
ATOM 1398 C C . PHE A 1 177 ? 4.451 4.800 -7.600 1.00 84.62 177 PHE A C 1
ATOM 1400 O O . PHE A 1 177 ? 4.312 5.207 -6.454 1.00 84.62 177 PHE A O 1
ATOM 1407 N N . GLY A 1 178 ? 3.872 5.400 -8.644 1.00 86.62 178 GLY A N 1
ATOM 1408 C CA . GLY A 1 178 ? 3.085 6.634 -8.541 1.00 86.62 178 GLY A CA 1
ATOM 1409 C C . GLY A 1 178 ? 3.920 7.906 -8.402 1.00 86.62 178 GLY A C 1
ATOM 1410 O O . GLY A 1 178 ? 3.347 8.959 -8.141 1.00 86.62 178 GLY A O 1
ATOM 1411 N N . ASP A 1 179 ? 5.244 7.807 -8.548 1.00 87.19 179 ASP A N 1
ATOM 1412 C CA . ASP A 1 179 ? 6.172 8.923 -8.396 1.00 87.19 179 ASP A CA 1
ATOM 1413 C C . ASP A 1 179 ? 7.301 8.852 -9.442 1.00 87.19 179 ASP A C 1
ATOM 1415 O O . ASP A 1 179 ? 7.873 7.784 -9.689 1.00 87.19 179 ASP A O 1
ATOM 1419 N N . ASP A 1 180 ? 7.621 9.996 -10.050 1.00 87.31 180 ASP A N 1
ATOM 1420 C CA . ASP A 1 180 ? 8.764 10.168 -10.955 1.00 87.31 180 ASP A CA 1
ATOM 1421 C C . ASP A 1 180 ? 10.094 10.134 -10.172 1.00 87.31 180 ASP A C 1
ATOM 1423 O O . ASP A 1 180 ? 11.095 9.620 -10.682 1.00 87.31 180 ASP A O 1
ATOM 1427 N N . ASP A 1 181 ? 10.100 10.624 -8.926 1.00 86.50 181 ASP A N 1
ATOM 1428 C CA . ASP A 1 181 ? 11.290 10.735 -8.070 1.00 86.50 181 ASP A CA 1
ATOM 1429 C C . ASP A 1 181 ? 11.685 9.400 -7.417 1.00 86.50 181 ASP A C 1
ATOM 1431 O O . ASP A 1 181 ? 12.783 9.253 -6.875 1.00 86.50 181 ASP A O 1
ATOM 1435 N N . ALA A 1 182 ? 10.846 8.367 -7.554 1.00 87.62 182 ALA A N 1
ATOM 1436 C CA . ALA A 1 182 ? 11.201 6.992 -7.203 1.00 87.62 182 ALA A CA 1
ATOM 1437 C C . ALA A 1 182 ? 12.332 6.424 -8.093 1.00 87.62 182 ALA A C 1
ATOM 1439 O O . ALA A 1 182 ? 12.894 5.362 -7.796 1.00 87.62 182 ALA A O 1
ATOM 1440 N N . LEU A 1 183 ? 12.681 7.107 -9.191 1.00 90.00 183 LEU A N 1
ATOM 1441 C CA . LEU A 1 183 ? 13.794 6.741 -10.058 1.00 90.00 183 LEU A CA 1
ATOM 1442 C C . LEU A 1 183 ? 15.140 7.164 -9.453 1.00 90.00 183 LEU A C 1
ATOM 1444 O O . LEU A 1 183 ? 15.549 8.321 -9.520 1.00 90.00 183 LEU A O 1
ATOM 1448 N N . ILE A 1 184 ? 15.906 6.187 -8.974 1.00 91.00 184 ILE A N 1
ATOM 1449 C CA . ILE A 1 184 ? 17.300 6.408 -8.573 1.00 91.00 184 ILE A CA 1
ATOM 1450 C C . ILE A 1 184 ? 18.175 6.468 -9.830 1.00 91.00 184 ILE A C 1
ATOM 1452 O O . ILE A 1 184 ? 18.430 5.449 -10.478 1.00 91.00 184 ILE A O 1
ATOM 1456 N N . GLN A 1 185 ? 18.653 7.664 -10.168 1.00 89.75 185 GLN A N 1
ATOM 1457 C CA . GLN A 1 185 ? 19.567 7.887 -11.285 1.00 89.75 185 GLN A CA 1
ATOM 1458 C C . GLN A 1 185 ? 21.017 7.950 -10.794 1.00 89.75 185 GLN A C 1
ATOM 1460 O O . GLN A 1 185 ? 21.346 8.712 -9.890 1.00 89.75 185 GLN A O 1
ATOM 1465 N N . ILE A 1 186 ? 21.894 7.170 -11.426 1.00 88.88 186 ILE A N 1
ATOM 1466 C CA . ILE A 1 186 ? 23.336 7.196 -11.165 1.00 88.88 186 ILE A CA 1
ATOM 1467 C C . ILE A 1 186 ? 24.045 7.480 -12.488 1.00 88.88 186 ILE A C 1
ATOM 1469 O O . ILE A 1 186 ? 23.925 6.697 -13.434 1.00 88.88 186 ILE A O 1
ATOM 1473 N N . ASP A 1 187 ? 24.766 8.598 -12.563 1.00 87.75 187 ASP A N 1
ATOM 1474 C CA . ASP A 1 187 ? 25.527 8.969 -13.755 1.00 87.75 187 ASP A CA 1
ATOM 1475 C C . ASP A 1 187 ? 26.889 8.269 -13.766 1.00 87.75 187 ASP A C 1
ATOM 1477 O O . ASP A 1 187 ? 27.807 8.637 -13.039 1.00 87.75 187 ASP A O 1
ATOM 1481 N N . MET A 1 188 ? 27.029 7.248 -14.614 1.00 86.50 188 MET A N 1
ATOM 1482 C CA . MET A 1 188 ? 28.285 6.508 -14.767 1.00 86.50 188 MET A CA 1
ATOM 1483 C C . MET A 1 188 ? 29.425 7.360 -15.342 1.00 86.50 188 MET A C 1
ATOM 1485 O O . MET A 1 188 ? 30.585 6.994 -15.157 1.00 86.50 188 MET A O 1
ATOM 1489 N N . GLY A 1 189 ? 29.123 8.484 -16.004 1.00 84.19 189 GLY A N 1
ATOM 1490 C CA . GLY A 1 189 ? 30.129 9.416 -16.514 1.00 84.19 189 GLY A CA 1
ATOM 1491 C C . GLY A 1 189 ? 30.940 10.089 -15.403 1.00 84.19 189 GLY A C 1
ATOM 1492 O O . GLY A 1 189 ? 32.102 10.437 -15.597 1.00 84.19 189 GLY A O 1
ATOM 1493 N N . GLU A 1 190 ? 30.372 10.214 -14.202 1.00 80.75 190 GLU A N 1
ATOM 1494 C CA . GLU A 1 190 ? 31.078 10.765 -13.041 1.00 80.75 190 GLU A CA 1
ATOM 1495 C C . GLU A 1 190 ? 32.060 9.746 -12.421 1.00 80.75 190 GLU A C 1
ATOM 1497 O O . GLU A 1 190 ? 33.045 10.117 -11.779 1.00 80.75 190 GLU A O 1
ATOM 1502 N N . PHE A 1 191 ? 31.853 8.445 -12.653 1.00 82.94 191 PHE A N 1
ATOM 1503 C CA . PHE A 1 191 ? 32.568 7.356 -11.972 1.00 82.94 191 PHE A CA 1
ATOM 1504 C C . PHE A 1 191 ? 33.700 6.721 -12.796 1.00 82.94 191 PHE A C 1
ATOM 1506 O O . PHE A 1 191 ? 34.028 5.550 -12.606 1.00 82.94 191 PHE A O 1
ATOM 1513 N N . HIS A 1 192 ? 34.337 7.478 -13.692 1.00 81.00 192 HIS A N 1
ATOM 1514 C CA . HIS A 1 192 ? 35.457 6.966 -14.494 1.00 81.00 192 HIS A CA 1
ATOM 1515 C C . HIS A 1 192 ? 36.751 6.743 -13.696 1.00 81.00 192 HIS A C 1
ATOM 1517 O O . HIS A 1 192 ? 37.526 5.845 -14.026 1.00 81.00 192 HIS A O 1
ATOM 1523 N N . ASP A 1 193 ? 36.996 7.545 -12.656 1.00 81.38 193 ASP A N 1
ATOM 1524 C CA . ASP A 1 193 ? 38.224 7.467 -11.864 1.00 81.38 193 ASP A CA 1
ATOM 1525 C C . ASP A 1 193 ? 38.079 6.541 -10.642 1.00 81.38 193 ASP A C 1
ATOM 1527 O O . ASP A 1 193 ? 37.029 6.476 -9.995 1.00 81.38 193 ASP A O 1
ATOM 1531 N N . ARG A 1 194 ? 39.167 5.846 -10.281 1.00 71.62 194 ARG A N 1
ATOM 1532 C CA . ARG A 1 194 ? 39.206 4.895 -9.152 1.00 71.62 194 ARG A CA 1
ATOM 1533 C C . ARG A 1 194 ? 38.891 5.573 -7.820 1.00 71.62 194 ARG A C 1
ATOM 1535 O O . ARG A 1 194 ? 38.295 4.950 -6.942 1.00 71.62 194 ARG A O 1
ATOM 1542 N N . PHE A 1 195 ? 39.267 6.842 -7.675 1.00 70.44 195 PHE A N 1
ATOM 1543 C CA . PHE A 1 195 ? 38.982 7.618 -6.472 1.00 70.44 195 PHE A CA 1
ATOM 1544 C C . PHE A 1 195 ? 37.503 8.018 -6.388 1.00 70.44 195 PHE A C 1
ATOM 1546 O O . PHE A 1 195 ? 36.927 7.963 -5.302 1.00 70.44 195 PHE A O 1
ATOM 1553 N N . THR A 1 196 ? 36.846 8.325 -7.509 1.00 73.88 196 THR A N 1
ATOM 1554 C CA . THR A 1 196 ? 35.416 8.680 -7.532 1.00 73.88 196 THR A CA 1
ATOM 1555 C C . THR A 1 196 ? 34.514 7.454 -7.391 1.00 73.88 196 THR A C 1
ATOM 1557 O O . THR A 1 196 ? 33.518 7.514 -6.672 1.00 73.88 196 THR A O 1
ATOM 1560 N N . ALA A 1 197 ? 34.902 6.305 -7.956 1.00 73.88 197 ALA A N 1
ATOM 1561 C CA . ALA A 1 197 ? 34.192 5.033 -7.781 1.00 73.88 197 ALA A CA 1
ATOM 1562 C C . ALA A 1 197 ? 34.052 4.625 -6.301 1.00 73.88 197 ALA A C 1
ATOM 1564 O O . ALA A 1 197 ? 33.040 4.046 -5.902 1.00 73.88 197 ALA A O 1
ATOM 1565 N N . SER A 1 198 ? 35.020 4.995 -5.454 1.00 76.62 198 SER A N 1
ATOM 1566 C CA . SER A 1 198 ? 34.955 4.741 -4.009 1.00 76.62 198 SER A CA 1
ATOM 1567 C C . SER A 1 198 ? 33.782 5.447 -3.311 1.00 76.62 198 SER A C 1
ATOM 1569 O O . SER A 1 198 ? 33.333 4.992 -2.265 1.00 76.62 198 SER A O 1
ATOM 1571 N N . ARG A 1 199 ? 33.213 6.513 -3.892 1.00 75.06 199 ARG A N 1
ATOM 1572 C CA . ARG A 1 199 ? 32.005 7.165 -3.355 1.00 75.06 199 ARG A CA 1
ATOM 1573 C C . ARG A 1 199 ? 30.742 6.330 -3.571 1.00 75.06 199 ARG A C 1
ATOM 1575 O O . ARG A 1 199 ? 29.836 6.409 -2.752 1.00 75.06 199 ARG A O 1
ATOM 1582 N N . LEU A 1 200 ? 30.698 5.526 -4.636 1.00 76.12 200 LEU A N 1
ATOM 1583 C CA . LEU A 1 200 ? 29.551 4.683 -4.983 1.00 76.12 200 LEU A CA 1
ATOM 1584 C C . LEU A 1 200 ? 29.543 3.361 -4.201 1.00 76.12 200 LEU A C 1
ATOM 1586 O O . LEU A 1 200 ? 28.499 2.930 -3.722 1.00 76.12 200 LEU A O 1
ATOM 1590 N N . PHE A 1 201 ? 30.710 2.728 -4.046 1.00 76.06 201 PHE A N 1
ATOM 1591 C CA . PHE A 1 201 ? 30.853 1.460 -3.311 1.00 76.06 201 PHE A CA 1
ATOM 1592 C C . PHE A 1 201 ? 31.112 1.649 -1.806 1.00 76.06 201 PHE A C 1
ATOM 1594 O O . PHE A 1 201 ? 31.055 0.685 -1.042 1.00 76.06 201 PHE A O 1
ATOM 1601 N N . GLY A 1 202 ? 31.383 2.886 -1.381 1.00 71.50 202 GLY A N 1
ATOM 1602 C CA . GLY A 1 202 ? 31.900 3.214 -0.056 1.00 71.50 202 GLY A CA 1
ATOM 1603 C C . GLY A 1 202 ? 33.430 3.204 -0.041 1.00 71.50 202 GLY A C 1
ATOM 1604 O O . GLY A 1 202 ? 34.071 2.360 -0.673 1.00 71.50 202 GLY A O 1
ATOM 1605 N N . ALA A 1 203 ? 34.027 4.174 0.662 1.00 69.38 203 ALA A N 1
ATOM 1606 C CA . ALA A 1 203 ? 35.478 4.265 0.766 1.00 69.38 203 ALA A CA 1
ATOM 1607 C C . ALA A 1 203 ? 36.040 2.945 1.328 1.00 69.38 203 ALA A C 1
ATOM 1609 O O . ALA A 1 203 ? 35.459 2.394 2.274 1.00 69.38 203 ALA A O 1
ATOM 1610 N N . PRO A 1 204 ? 37.176 2.443 0.805 1.00 56.12 204 PRO A N 1
ATOM 1611 C CA . PRO A 1 204 ? 37.926 1.399 1.486 1.00 56.12 204 PRO A CA 1
ATOM 1612 C C . PRO A 1 204 ? 38.133 1.839 2.937 1.00 56.12 204 PRO A C 1
ATOM 1614 O O . PRO A 1 204 ? 38.463 3.002 3.188 1.00 56.12 204 PRO A O 1
ATOM 1617 N N . ARG A 1 205 ? 37.910 0.929 3.891 1.00 55.41 205 ARG A N 1
ATOM 1618 C CA . ARG A 1 205 ? 37.875 1.219 5.339 1.00 55.41 205 ARG A CA 1
ATOM 1619 C C . ARG A 1 205 ? 39.132 1.923 5.889 1.00 55.41 205 ARG A C 1
ATOM 1621 O O . ARG A 1 205 ? 39.089 2.425 7.008 1.00 55.41 205 ARG A O 1
ATOM 1628 N N . ASP A 1 206 ? 40.192 2.045 5.095 1.00 53.38 206 ASP A N 1
ATOM 1629 C CA . ASP A 1 206 ? 41.506 2.528 5.515 1.00 53.38 206 ASP A CA 1
ATOM 1630 C C . ASP A 1 206 ? 41.784 4.012 5.219 1.00 53.38 206 ASP A C 1
ATOM 1632 O O . ASP A 1 206 ? 42.815 4.537 5.636 1.00 53.38 206 ASP A O 1
ATOM 1636 N N . THR A 1 207 ? 40.877 4.747 4.568 1.00 51.44 207 THR A N 1
ATOM 1637 C CA . THR A 1 207 ? 41.106 6.175 4.276 1.00 51.44 207 THR A CA 1
ATOM 1638 C C . THR A 1 207 ? 39.884 7.029 4.593 1.00 51.44 207 THR A C 1
ATOM 1640 O O . THR A 1 207 ? 39.167 7.440 3.687 1.00 51.44 207 THR A O 1
ATOM 1643 N N . SER A 1 208 ? 39.630 7.276 5.887 1.00 46.78 208 SER A N 1
ATOM 1644 C CA . SER A 1 208 ? 39.028 8.526 6.433 1.00 46.78 208 SER A CA 1
ATOM 1645 C C . SER A 1 208 ? 38.447 8.409 7.856 1.00 46.78 208 SER A C 1
ATOM 1647 O O . SER A 1 208 ? 37.930 9.399 8.365 1.00 46.78 208 SER A O 1
ATOM 1649 N N . ALA A 1 209 ? 38.581 7.273 8.557 1.00 46.34 209 ALA A N 1
ATOM 1650 C CA . ALA A 1 209 ? 37.990 7.097 9.896 1.00 46.34 209 ALA A CA 1
ATOM 1651 C C . ALA A 1 209 ? 38.982 6.962 11.076 1.00 46.34 209 ALA A C 1
ATOM 1653 O O . ALA A 1 209 ? 38.575 6.539 12.154 1.00 46.34 209 ALA A O 1
ATOM 1654 N N . THR A 1 210 ? 40.266 7.338 10.940 1.00 46.22 210 THR A N 1
ATOM 1655 C CA . THR A 1 210 ? 41.239 7.176 12.058 1.00 46.22 210 THR A CA 1
ATOM 1656 C C . THR A 1 210 ? 42.053 8.421 12.423 1.00 46.22 210 THR A C 1
ATOM 1658 O O . THR A 1 210 ? 42.985 8.341 13.215 1.00 46.22 210 THR A O 1
ATOM 1661 N N . ARG A 1 211 ? 41.711 9.625 11.946 1.00 40.94 211 ARG A N 1
ATOM 1662 C CA . ARG A 1 211 ? 42.447 10.840 12.362 1.00 40.94 211 ARG A CA 1
ATOM 1663 C C . ARG A 1 211 ? 41.569 12.063 12.631 1.00 40.94 211 ARG A C 1
ATOM 1665 O O . ARG A 1 211 ? 41.819 13.133 12.100 1.00 40.94 211 ARG A O 1
ATOM 1672 N N . ARG A 1 212 ? 40.584 11.935 13.527 1.00 36.38 212 ARG A N 1
ATOM 1673 C CA . ARG A 1 212 ? 40.100 13.056 14.367 1.00 36.38 212 ARG A CA 1
ATOM 1674 C C . ARG A 1 212 ? 39.652 12.556 15.744 1.00 36.38 212 ARG A C 1
ATOM 1676 O O . ARG A 1 212 ? 38.498 12.673 16.125 1.00 36.38 212 ARG A O 1
ATOM 1683 N N . ALA A 1 213 ? 40.594 12.001 16.497 1.00 41.00 213 ALA A N 1
ATOM 1684 C CA . ALA A 1 213 ? 40.451 11.782 17.935 1.00 41.00 213 ALA A CA 1
ATOM 1685 C C . ALA A 1 213 ? 41.783 12.088 18.637 1.00 41.00 213 ALA A C 1
ATOM 1687 O O . ALA A 1 213 ? 42.335 11.240 19.320 1.00 41.00 213 ALA A O 1
ATOM 1688 N N . ALA A 1 214 ? 42.354 13.275 18.406 1.00 47.09 214 ALA A N 1
ATOM 1689 C CA . ALA A 1 214 ? 43.505 13.764 19.171 1.00 47.09 214 ALA A CA 1
ATOM 1690 C C . ALA A 1 214 ? 43.742 15.263 18.922 1.00 47.09 214 ALA A C 1
ATOM 1692 O O . ALA A 1 214 ? 44.636 15.611 18.160 1.00 47.09 214 ALA A O 1
ATOM 1693 N N . SER A 1 215 ? 42.934 16.136 19.539 1.00 43.78 215 SER A N 1
ATOM 1694 C CA . SER A 1 215 ? 43.361 17.471 20.017 1.00 43.78 215 SER A CA 1
ATOM 1695 C C . SER A 1 215 ? 42.174 18.321 20.494 1.00 43.78 215 SER A C 1
ATOM 1697 O O . SER A 1 215 ? 41.713 19.243 19.832 1.00 43.78 215 SER A O 1
ATOM 1699 N N . SER A 1 216 ? 41.703 18.060 21.711 1.00 29.86 216 SER A N 1
ATOM 1700 C CA . SER A 1 216 ? 41.022 19.095 22.494 1.00 29.86 216 SER A CA 1
ATOM 1701 C C . SER A 1 216 ? 41.308 18.857 23.977 1.00 29.86 216 SER A C 1
ATOM 1703 O O . SER A 1 216 ? 40.731 17.932 24.556 1.00 29.86 216 SER A O 1
ATOM 1705 N N . PRO A 1 217 ? 42.202 19.629 24.619 1.00 39.94 217 PRO A N 1
ATOM 1706 C CA . PRO A 1 217 ? 42.346 19.568 26.063 1.00 39.94 217 PRO A CA 1
ATOM 1707 C C . PRO A 1 217 ? 41.106 20.221 26.679 1.00 39.94 217 PRO A C 1
ATOM 1709 O O . PRO A 1 217 ? 40.907 21.432 26.582 1.00 39.94 217 PRO A O 1
ATOM 1712 N N . ARG A 1 218 ? 40.241 19.418 27.306 1.00 35.44 218 ARG A N 1
ATOM 1713 C CA . ARG A 1 218 ? 39.175 19.945 28.163 1.00 35.44 218 ARG A CA 1
ATOM 1714 C C . ARG A 1 218 ? 39.836 20.648 29.351 1.00 35.44 218 ARG A C 1
ATOM 1716 O O . ARG A 1 218 ? 40.302 19.998 30.281 1.00 35.44 218 ARG A O 1
ATOM 1723 N N . ARG A 1 219 ? 39.882 21.983 29.320 1.00 32.34 219 ARG A N 1
ATOM 1724 C CA . ARG A 1 219 ? 40.096 22.799 30.519 1.00 32.34 219 ARG A CA 1
ATOM 1725 C C . ARG A 1 219 ? 38.878 22.630 31.424 1.00 32.34 219 ARG A C 1
ATOM 1727 O O . ARG A 1 219 ? 37.835 23.223 31.173 1.00 32.34 219 ARG A O 1
ATOM 1734 N N . CYS A 1 220 ? 39.023 21.850 32.490 1.00 30.34 220 CYS A N 1
ATOM 1735 C CA . CYS A 1 220 ? 38.207 22.027 33.685 1.00 30.34 220 CYS A CA 1
ATOM 1736 C C . CYS A 1 220 ? 38.613 23.357 34.327 1.00 30.34 220 CYS A C 1
ATOM 1738 O O . CYS A 1 220 ? 39.657 23.442 34.971 1.00 30.34 220 CYS A O 1
ATOM 1740 N N . VAL A 1 221 ? 37.813 24.405 34.134 1.00 38.03 221 VAL A N 1
ATOM 1741 C CA . VAL A 1 221 ? 37.897 25.605 34.970 1.00 38.03 221 VAL A CA 1
ATOM 1742 C C . VAL A 1 221 ? 36.921 25.409 36.120 1.00 38.03 221 VAL A C 1
ATOM 1744 O O . VAL A 1 221 ? 35.709 25.481 35.948 1.00 38.03 221 VAL A O 1
ATOM 1747 N N . ALA A 1 222 ? 37.472 25.130 37.298 1.00 35.34 222 ALA A N 1
ATOM 1748 C CA . ALA A 1 222 ? 36.767 25.269 38.557 1.00 35.34 222 ALA A CA 1
ATOM 1749 C C . ALA A 1 222 ? 36.546 26.766 38.818 1.00 35.34 222 ALA A C 1
ATOM 1751 O O . ALA A 1 222 ? 37.488 27.482 39.157 1.00 35.34 222 ALA A O 1
ATOM 1752 N N . SER A 1 223 ? 35.316 27.254 38.665 1.00 34.47 223 SER A N 1
ATOM 1753 C CA . SER A 1 223 ? 34.934 28.566 39.183 1.00 34.47 223 SER A CA 1
ATOM 1754 C C . SER A 1 223 ? 34.467 28.411 40.625 1.00 34.47 223 SER A C 1
ATOM 1756 O O . SER A 1 223 ? 33.394 27.881 40.912 1.00 34.47 223 SER A O 1
ATOM 1758 N N . ARG A 1 224 ? 35.319 28.880 41.536 1.00 36.06 224 ARG A N 1
ATOM 1759 C CA . ARG A 1 224 ? 34.971 29.205 42.915 1.00 36.06 224 ARG A CA 1
ATOM 1760 C C . ARG A 1 224 ? 33.885 30.282 42.916 1.00 36.06 224 ARG A C 1
ATOM 1762 O O . ARG A 1 224 ? 34.101 31.356 42.367 1.00 36.06 224 ARG A O 1
ATOM 1769 N N . SER A 1 225 ? 32.800 30.048 43.639 1.00 34.62 225 SER A N 1
ATOM 1770 C CA . SER A 1 225 ? 32.049 31.125 44.282 1.00 34.62 225 SER A CA 1
ATOM 1771 C C . SER A 1 225 ? 31.487 30.597 45.592 1.00 34.62 225 SER A C 1
ATOM 1773 O O . SER A 1 225 ? 30.529 29.829 45.624 1.00 34.62 225 SER A O 1
ATOM 1775 N N . ALA A 1 226 ? 32.155 30.987 46.672 1.00 34.16 226 ALA A N 1
ATOM 1776 C CA . ALA A 1 226 ? 31.615 30.917 48.011 1.00 34.16 226 ALA A CA 1
ATOM 1777 C C . ALA A 1 226 ? 30.492 31.955 48.139 1.00 34.16 226 ALA A C 1
ATOM 1779 O O . ALA A 1 226 ? 30.691 33.117 47.793 1.00 34.16 226 ALA A O 1
ATOM 1780 N N . SER A 1 227 ? 29.343 31.546 48.669 1.00 33.47 227 SER A N 1
ATOM 1781 C CA . SER A 1 227 ? 28.482 32.433 49.446 1.00 33.47 227 SER A CA 1
ATOM 1782 C C . SER A 1 227 ? 27.659 31.614 50.437 1.00 33.47 227 SER A C 1
ATOM 1784 O O . SER A 1 227 ? 27.168 30.529 50.128 1.00 33.47 227 SER A O 1
ATOM 1786 N N . CYS A 1 228 ? 27.606 32.139 51.654 1.00 28.58 228 CYS A N 1
ATOM 1787 C CA . CYS A 1 228 ? 27.011 31.597 52.863 1.00 28.58 228 CYS A CA 1
ATOM 1788 C C . CYS A 1 228 ? 25.482 31.511 52.821 1.00 28.58 228 CYS A C 1
ATOM 1790 O O . CYS A 1 228 ? 24.836 32.424 52.322 1.00 28.58 228 CYS A O 1
ATOM 1792 N N . CYS A 1 229 ? 24.932 30.508 53.514 1.00 28.19 229 CYS A N 1
ATOM 1793 C CA . CYS A 1 229 ? 23.861 30.589 54.534 1.00 28.19 229 CYS A CA 1
ATOM 1794 C C . CYS A 1 229 ? 23.277 29.175 54.688 1.00 28.19 229 CYS A C 1
ATOM 1796 O O . CYS A 1 229 ? 22.772 28.611 53.730 1.00 28.19 229 CYS A O 1
ATOM 1798 N N . SER A 1 230 ? 23.542 28.433 55.759 1.00 30.56 230 SER A N 1
ATOM 1799 C CA . SER A 1 230 ? 23.077 28.576 57.146 1.00 30.56 230 SER A CA 1
ATOM 1800 C C . SER A 1 230 ? 22.136 27.400 57.479 1.00 30.56 230 SER A C 1
ATOM 1802 O O . SER A 1 230 ? 21.083 27.201 56.892 1.00 30.56 230 SER A O 1
ATOM 1804 N N . THR A 1 231 ? 22.591 26.587 58.432 1.00 32.50 231 THR A N 1
ATOM 1805 C CA . THR A 1 231 ? 21.780 25.975 59.496 1.00 32.50 231 THR A CA 1
ATOM 1806 C C . THR A 1 231 ? 20.584 25.081 59.112 1.00 32.50 231 THR A C 1
ATOM 1808 O O . THR A 1 231 ? 19.461 25.557 59.016 1.00 32.50 231 THR A O 1
ATOM 1811 N N . ARG A 1 232 ? 20.746 23.747 59.184 1.00 33.28 232 ARG A N 1
ATOM 1812 C CA . ARG A 1 232 ? 20.049 22.944 60.219 1.00 33.28 232 ARG A CA 1
ATOM 1813 C C . ARG A 1 232 ? 20.487 21.478 60.289 1.00 33.28 232 ARG A C 1
ATOM 1815 O O . ARG A 1 232 ? 20.659 20.774 59.308 1.00 33.28 232 ARG A O 1
ATOM 1822 N N . SER A 1 233 ? 20.622 21.078 61.545 1.00 30.69 233 SER A N 1
ATOM 1823 C CA . SER A 1 233 ? 20.903 19.772 62.133 1.00 30.69 233 SER A CA 1
ATOM 1824 C C . SER A 1 233 ? 19.866 18.682 61.818 1.00 30.69 233 SER A C 1
ATOM 1826 O O . SER A 1 233 ? 18.669 18.963 61.872 1.00 30.69 233 SER A O 1
ATOM 1828 N N . ARG A 1 234 ? 20.341 17.438 61.614 1.00 34.38 234 ARG A N 1
ATOM 1829 C CA . ARG A 1 234 ? 19.953 16.171 62.306 1.00 34.38 234 ARG A CA 1
ATOM 1830 C C . ARG A 1 234 ? 20.564 14.986 61.531 1.00 34.38 234 ARG A C 1
ATOM 1832 O O . ARG A 1 234 ? 20.252 14.802 60.367 1.00 34.38 234 ARG A O 1
ATOM 1839 N N . ARG A 1 235 ? 21.647 14.343 61.987 1.00 32.50 235 ARG A N 1
ATOM 1840 C CA . ARG A 1 235 ? 21.782 13.242 62.977 1.00 32.50 235 ARG A CA 1
ATOM 1841 C C . ARG A 1 235 ? 20.926 11.989 62.718 1.00 32.50 235 ARG A C 1
ATOM 1843 O O . ARG A 1 235 ? 19.715 12.106 62.599 1.00 32.50 235 ARG A O 1
ATOM 1850 N N . LEU A 1 236 ? 21.621 10.845 62.872 1.00 35.69 236 LEU A N 1
ATOM 1851 C CA . LEU A 1 236 ? 21.204 9.443 63.123 1.00 35.69 236 LEU A CA 1
ATOM 1852 C C . LEU A 1 236 ? 21.282 8.518 61.887 1.00 35.69 236 LEU A C 1
ATOM 1854 O O . LEU A 1 236 ? 20.519 8.669 60.948 1.00 35.69 236 LEU A O 1
ATOM 1858 N N . THR A 1 237 ? 22.357 7.717 61.740 1.00 33.72 237 THR A N 1
ATOM 1859 C CA . THR A 1 237 ? 22.532 6.306 62.212 1.00 33.72 237 THR A CA 1
ATOM 1860 C C . THR A 1 237 ? 21.501 5.354 61.585 1.00 33.72 237 THR A C 1
ATOM 1862 O O . THR A 1 237 ? 20.323 5.641 61.678 1.00 33.72 237 THR A O 1
ATOM 1865 N N . ARG A 1 238 ? 21.801 4.177 61.020 1.00 31.66 238 ARG A N 1
ATOM 1866 C CA . ARG A 1 238 ? 22.721 3.109 61.442 1.00 31.66 238 ARG A CA 1
ATOM 1867 C C . ARG A 1 238 ? 22.745 2.017 60.343 1.00 31.66 238 ARG A C 1
ATOM 1869 O O . ARG A 1 238 ? 21.780 1.847 59.614 1.00 31.66 238 ARG A O 1
ATOM 1876 N N . ARG A 1 239 ? 23.862 1.285 60.315 1.00 31.53 239 ARG A N 1
ATOM 1877 C CA . ARG A 1 239 ? 24.155 -0.072 59.796 1.00 31.53 239 ARG A CA 1
ATOM 1878 C C . ARG A 1 239 ? 22.952 -0.985 59.468 1.00 31.53 239 ARG A C 1
ATOM 1880 O O . ARG A 1 239 ? 22.067 -1.113 60.302 1.00 31.53 239 ARG A O 1
ATOM 1887 N N . SER A 1 240 ? 23.057 -1.822 58.429 1.00 29.42 240 SER A N 1
ATOM 1888 C CA . SER A 1 240 ? 23.558 -3.218 58.520 1.00 29.42 240 SER A CA 1
ATOM 1889 C C . SER A 1 240 ? 23.079 -4.129 57.363 1.00 29.42 240 SER A C 1
ATOM 1891 O O . SER A 1 240 ? 21.921 -4.104 56.976 1.00 29.42 240 SER A O 1
ATOM 1893 N N . THR A 1 241 ? 24.021 -4.949 56.873 1.00 32.69 241 THR A N 1
ATOM 1894 C CA . THR A 1 241 ? 23.881 -6.367 56.455 1.00 32.69 241 THR A CA 1
ATOM 1895 C C . THR A 1 241 ? 23.012 -6.784 55.251 1.00 32.69 241 THR A C 1
ATOM 1897 O O . THR A 1 241 ? 21.818 -7.026 55.363 1.00 32.69 241 THR A O 1
ATOM 1900 N N . THR A 1 242 ? 23.705 -7.059 54.137 1.00 37.25 242 THR A N 1
ATOM 1901 C CA . THR A 1 242 ? 23.603 -8.275 53.281 1.00 37.25 242 THR A CA 1
ATOM 1902 C C . THR A 1 242 ? 23.513 -9.580 54.106 1.00 37.25 242 THR A C 1
ATOM 1904 O O . THR A 1 242 ? 24.060 -9.564 55.213 1.00 37.25 242 THR A O 1
ATOM 1907 N N . PRO A 1 243 ? 22.963 -10.725 53.607 1.00 44.69 243 PRO A N 1
ATOM 1908 C CA . PRO A 1 243 ? 23.518 -11.405 52.417 1.00 44.69 243 PRO A CA 1
ATOM 1909 C C . PRO A 1 243 ? 22.608 -12.322 51.556 1.00 44.69 243 PRO A C 1
ATOM 1911 O O . PRO A 1 243 ? 21.511 -12.707 51.930 1.00 44.69 243 PRO A O 1
ATOM 1914 N N . CYS A 1 244 ? 23.187 -12.712 50.410 1.00 27.55 244 CYS A N 1
ATOM 1915 C CA . CYS A 1 244 ? 23.095 -14.007 49.716 1.00 27.55 244 CYS A CA 1
ATOM 1916 C C . CYS A 1 244 ? 21.725 -14.648 49.422 1.00 27.55 244 CYS A C 1
ATOM 1918 O O . CYS A 1 244 ? 21.103 -15.247 50.291 1.00 27.55 244 CYS A O 1
ATOM 1920 N N . CYS A 1 245 ? 21.417 -14.776 48.127 1.00 30.17 245 CYS A N 1
ATOM 1921 C CA . CYS A 1 245 ? 20.783 -15.978 47.577 1.00 30.17 245 CYS A CA 1
ATOM 1922 C C . CYS A 1 245 ? 21.562 -16.467 46.348 1.00 30.17 245 CYS A C 1
ATOM 1924 O O . CYS A 1 245 ? 22.090 -15.685 45.559 1.00 30.17 245 CYS A O 1
ATOM 1926 N N . ARG A 1 246 ? 21.696 -17.789 46.275 1.00 30.75 246 ARG A N 1
ATOM 1927 C CA . ARG A 1 246 ? 22.649 -18.592 45.506 1.00 30.75 246 ARG A CA 1
ATOM 1928 C C . ARG A 1 246 ? 21.847 -19.602 44.668 1.00 30.75 246 ARG A C 1
ATOM 1930 O O . ARG A 1 246 ? 20.892 -20.153 45.194 1.00 30.75 246 ARG A O 1
ATOM 1937 N N . PHE A 1 247 ? 22.346 -19.906 43.460 1.00 28.66 247 PHE A N 1
ATOM 1938 C CA . PHE A 1 247 ? 22.028 -21.060 42.581 1.00 28.66 247 PHE A CA 1
ATOM 1939 C C . PHE A 1 247 ? 20.651 -21.054 41.876 1.00 28.66 247 PHE A C 1
ATOM 1941 O O . PHE A 1 247 ? 19.652 -20.676 42.458 1.00 28.66 247 PHE A O 1
ATOM 1948 N N . SER A 1 248 ? 20.524 -21.456 40.606 1.00 28.66 248 SER A N 1
ATOM 1949 C CA . SER A 1 248 ? 21.136 -22.631 39.970 1.00 28.66 248 SER A CA 1
ATOM 1950 C C . SER A 1 248 ? 21.422 -22.436 38.468 1.00 28.66 248 SER A C 1
ATOM 1952 O O . SER A 1 248 ? 20.623 -21.895 37.710 1.00 28.66 248 SER A O 1
ATOM 1954 N N . ARG A 1 249 ? 22.606 -22.905 38.051 1.00 30.56 249 ARG A N 1
ATOM 1955 C CA . ARG A 1 249 ? 22.947 -23.270 36.671 1.00 30.56 249 ARG A CA 1
ATOM 1956 C C . ARG A 1 249 ? 22.529 -24.723 36.471 1.00 30.56 249 ARG A C 1
ATOM 1958 O O . ARG A 1 249 ? 22.920 -25.557 37.286 1.00 30.56 249 ARG A O 1
ATOM 1965 N N . THR A 1 250 ? 21.875 -25.032 35.360 1.00 31.17 250 THR A N 1
ATOM 1966 C CA . THR A 1 250 ? 21.734 -26.410 34.881 1.00 31.17 250 THR A CA 1
ATOM 1967 C C . THR A 1 250 ? 22.578 -26.555 33.622 1.00 31.17 250 THR A C 1
ATOM 1969 O O . THR A 1 250 ? 22.280 -25.979 32.581 1.00 31.17 250 THR A O 1
ATOM 1972 N N . VAL A 1 251 ? 23.680 -27.285 33.766 1.00 32.44 251 VAL A N 1
ATOM 1973 C CA . VAL A 1 251 ? 24.495 -27.837 32.684 1.00 32.44 251 VAL A CA 1
ATOM 1974 C C . VAL A 1 251 ? 24.162 -29.323 32.652 1.00 32.44 251 VAL A C 1
ATOM 1976 O O . VAL A 1 251 ? 24.374 -29.997 33.657 1.00 32.44 251 VAL A O 1
ATOM 1979 N N . VAL A 1 252 ? 23.671 -29.835 31.525 1.00 35.28 252 VAL A N 1
ATOM 1980 C CA . VAL A 1 252 ? 23.768 -31.261 31.189 1.00 35.28 252 VAL A CA 1
ATOM 1981 C C . VAL A 1 252 ? 24.298 -31.376 29.762 1.00 35.28 252 VAL A C 1
ATOM 1983 O O . VAL A 1 252 ? 23.939 -30.612 28.872 1.00 35.28 252 VAL A O 1
ATOM 1986 N N . SER A 1 253 ? 25.244 -32.297 29.646 1.00 31.84 253 SER A N 1
ATOM 1987 C CA . SER A 1 253 ? 26.232 -32.527 28.598 1.00 31.84 253 SER A CA 1
ATOM 1988 C C . SER A 1 253 ? 25.742 -33.524 27.515 1.00 31.84 253 SER A C 1
ATOM 1990 O O . SER A 1 253 ? 24.604 -33.983 27.593 1.00 31.84 253 SER A O 1
ATOM 1992 N N . PRO A 1 254 ? 26.575 -33.857 26.501 1.00 51.16 254 PRO A N 1
ATOM 1993 C CA . PRO A 1 254 ? 26.170 -34.396 25.196 1.00 51.16 254 PRO A CA 1
ATOM 1994 C C . PRO A 1 254 ? 26.312 -35.927 25.058 1.00 51.16 254 PRO A C 1
ATOM 1996 O O . PRO A 1 254 ? 27.088 -36.545 25.779 1.00 51.16 254 PRO A O 1
ATOM 1999 N N . MET A 1 255 ? 25.665 -36.521 24.045 1.00 32.09 255 MET A N 1
ATOM 2000 C CA . MET A 1 255 ? 26.016 -37.829 23.449 1.00 32.09 255 MET A CA 1
ATOM 2001 C C . MET A 1 255 ? 25.775 -37.754 21.925 1.00 32.09 255 MET A C 1
ATOM 2003 O O . MET A 1 255 ? 24.707 -37.338 21.494 1.00 32.09 255 MET A O 1
ATOM 2007 N N . ALA A 1 256 ? 26.839 -37.798 21.112 1.00 34.25 256 ALA A N 1
ATOM 2008 C CA . ALA A 1 256 ? 27.336 -38.971 20.361 1.00 34.25 256 ALA A CA 1
ATOM 2009 C C . ALA A 1 256 ? 26.435 -39.332 19.158 1.00 34.25 256 ALA A C 1
ATOM 2011 O O . ALA A 1 256 ? 25.303 -39.756 19.325 1.00 34.25 256 ALA A O 1
ATOM 2012 N N . ARG A 1 257 ? 26.834 -38.932 17.940 1.00 34.28 257 ARG A N 1
ATOM 2013 C CA . ARG A 1 257 ? 27.466 -39.782 16.903 1.00 34.28 257 ARG A CA 1
ATOM 2014 C C . ARG A 1 257 ? 26.632 -41.011 16.533 1.00 34.28 257 ARG A C 1
ATOM 2016 O O . ARG A 1 257 ? 26.677 -41.990 17.257 1.00 34.28 257 ARG A O 1
ATOM 2023 N N . ASP A 1 258 ? 26.073 -40.989 15.325 1.00 31.86 258 ASP A N 1
ATOM 2024 C CA . ASP A 1 258 ? 26.192 -42.128 14.418 1.00 31.86 258 ASP A CA 1
ATOM 2025 C C . ASP A 1 258 ? 26.225 -41.675 12.956 1.00 31.86 258 ASP A C 1
ATOM 2027 O O . ASP A 1 258 ? 25.595 -40.699 12.549 1.00 31.86 258 ASP A O 1
ATOM 2031 N N . ALA A 1 259 ? 27.071 -42.361 12.196 1.00 35.69 259 ALA A N 1
ATOM 2032 C CA . ALA A 1 259 ? 27.396 -42.128 10.801 1.00 35.69 259 ALA A CA 1
ATOM 2033 C C . ALA A 1 259 ? 27.008 -43.361 9.971 1.00 35.69 259 ALA A C 1
ATOM 2035 O O . ALA A 1 259 ? 27.056 -44.476 10.485 1.00 35.69 259 ALA A O 1
ATOM 2036 N N . ARG A 1 260 ? 26.821 -43.144 8.655 1.00 33.34 260 ARG A N 1
ATOM 2037 C CA . ARG A 1 260 ? 26.499 -44.111 7.568 1.00 33.34 260 ARG A CA 1
ATOM 2038 C C . ARG A 1 260 ? 24.994 -44.410 7.492 1.00 33.34 260 ARG A C 1
ATOM 2040 O O . ARG A 1 260 ? 24.354 -44.604 8.505 1.00 33.34 260 ARG A O 1
ATOM 2047 N N . SER A 1 261 ? 24.336 -44.446 6.338 1.00 33.09 261 SER A N 1
ATOM 2048 C CA . SER A 1 261 ? 24.713 -44.976 5.020 1.00 33.09 261 SER A CA 1
ATOM 2049 C C . SER A 1 261 ? 23.740 -44.401 3.966 1.00 33.09 261 SER A C 1
ATOM 2051 O O . SER A 1 261 ? 22.582 -44.141 4.261 1.00 33.09 261 SER A O 1
ATOM 2053 N N . ILE A 1 262 ? 24.228 -43.924 2.819 1.00 38.34 262 ILE A N 1
ATOM 2054 C CA . ILE A 1 262 ? 24.117 -44.593 1.506 1.00 38.34 262 ILE A CA 1
ATOM 2055 C C . ILE A 1 262 ? 22.707 -45.130 1.194 1.00 38.34 262 ILE A C 1
ATOM 2057 O O . ILE A 1 262 ? 22.364 -46.239 1.575 1.00 38.34 262 ILE A O 1
ATOM 2061 N N . SER A 1 263 ? 21.968 -44.420 0.341 1.00 35.81 263 SER A N 1
ATOM 2062 C CA . SER A 1 263 ? 21.378 -45.032 -0.857 1.00 35.81 263 SER A CA 1
ATOM 2063 C C . SER A 1 263 ? 21.045 -43.951 -1.884 1.00 35.81 263 SER A C 1
ATOM 2065 O O . SER A 1 263 ? 20.208 -43.076 -1.694 1.00 35.81 263 SER A O 1
ATOM 2067 N N . ARG A 1 264 ? 21.796 -44.001 -2.984 1.00 41.62 264 ARG A N 1
ATOM 2068 C CA . ARG A 1 264 ? 21.369 -43.500 -4.285 1.00 41.62 264 ARG A CA 1
ATOM 2069 C C . ARG A 1 264 ? 20.320 -44.477 -4.808 1.00 41.62 264 ARG A C 1
ATOM 2071 O O . ARG A 1 264 ? 20.603 -45.670 -4.792 1.00 41.62 264 ARG A O 1
ATOM 2078 N N . THR A 1 265 ? 19.237 -43.986 -5.394 1.00 37.94 265 THR A N 1
ATOM 2079 C CA . THR A 1 265 ? 18.591 -44.681 -6.516 1.00 37.94 265 THR A CA 1
ATOM 2080 C C . THR A 1 265 ? 18.038 -43.657 -7.502 1.00 37.94 265 THR A C 1
ATOM 2082 O O . THR A 1 265 ? 17.361 -42.722 -7.073 1.00 37.94 265 THR A O 1
ATOM 2085 N N . PRO A 1 266 ? 18.354 -43.806 -8.798 1.00 54.56 266 PRO A N 1
ATOM 2086 C CA . PRO A 1 266 ? 17.778 -43.029 -9.882 1.00 54.56 266 PRO A CA 1
ATOM 2087 C C . PRO A 1 266 ? 16.536 -43.730 -10.455 1.00 54.56 266 PRO A C 1
ATOM 2089 O O . PRO A 1 266 ? 16.468 -44.958 -10.430 1.00 54.56 266 PRO A O 1
ATOM 2092 N N . CYS A 1 267 ? 15.620 -42.937 -11.003 1.00 44.16 267 CYS A N 1
ATOM 2093 C CA . CYS A 1 267 ? 14.849 -43.170 -12.228 1.00 44.16 267 CYS A CA 1
ATOM 2094 C C . CYS A 1 267 ? 14.341 -41.804 -12.700 1.00 44.16 267 CYS A C 1
ATOM 2096 O O . CYS A 1 267 ? 13.882 -41.032 -11.827 1.00 44.16 267 CYS A O 1
#

Secondary structure (DSSP, 8-state):
--HHHHHHHHHHHHHHHHHHHSPPHHHHHHHHHHHHHHHHHHHHHHTT-HHHHHHHHHHHHHHHHHHHHHHHHHHHHHSSS-----HHHHHHHHHHHHSS--TTHHHHHHHHHHTHHHHHHTT--S-HHHHHHHHHHHHHHHTT-S-TTS-S------S-TTSSHHHHHHHHHHHHHS-STT-----GGGG-SHHHHHHHH---TTSSSSSSSS-----------------------------------------------------

Radius of gyration: 36.37 Å; chains: 1; bounding box: 83×78×94 Å

Organism: NCBI:txid1335414

Foldseek 3Di:
DCPVVVVLVVVLVVVLVVVLVDDPVVLVVLVVLLVVLVVVLVVCVVVVVVVSNVVSVVVSVVSVVVSVVVVVVSVVVSPPDDDDRDPVSSQVSVCVVVVNRRVPCDPVVVVLLVCQLVQLCVQAPDPSVVSVVVSVQLNCLVVVVDDPVDDSDDDDDDDDPPNCPLVSQQSVCCSVPVGSVSDDDDDCVQVPDPVSVCVVVPPDPPPDPDPDDDDDPPPPDDDDDDDDDDDDDDDDDDDDDDDDDDDDDDDDDDDDDDDDDDDDDDD

InterPro domains:
  IPR001943 UVR domain [PS50151] (31-66)
  IPR003959 ATPase, AAA-type, core [PF07724] (150-205)
  IPR027417 P-loop containing nucleoside triphosphate hydrolase [G3DSA:3.40.50.300] (103-221)
  IPR027417 P-loop containing nucleoside triphosphate hydrolase [SSF52540] (100-205)
  IPR041546 ClpA/ClpB, AAA lid domain [PF17871] (1-59)
  IPR050130 ATP-dependent Clp protease/Chaperone ClpA/ClpB [PTHR11638] (1-204)

pLDDT: mean 73.21, std 22.4, range [27.55, 95.62]

Sequence (267 aa):
MPDKAIDLIDEAGARMRIRRMTAPPDLREFDEKIADARREKESAIDAQDFEKAARLRDSEKQLVAQRADREKQWRSGDLDVVAEVDDEQIAEVLGNWTGIPVFKLTEEETTRLLRMEDELHKRIIGQEDAVKAVSKAIRRTRAGLKDPRRPSGSFIFAGPSGVGKTELSKALANFLFGDDDALIQIDMGEFHDRFTASRLFGAPRDTSATRRAASSPRRCVASRSASCCSTRSRRLTRRSTTPCCRFSRTVVSPMARDARSISRTPC